Protein AF-A0A9Q3QEA3-F1 (afdb_monomer_lite)

Radius of gyration: 41.29 Å; chains: 1; bounding box: 71×107×77 Å

pLDDT: mean 75.29, std 19.04, range [31.64, 96.31]

Organism: NCBI:txid1389203

Foldseek 3Di:
DDDDDDDADDDQDPQCPQCGPFFAPVLSVVVVVQCVCLVPPVDDDPDPCCCCVVQQHDHNVRVVVCCVPVVHDDPVSGDLVGTPPRDPPPPPCPVPPPDPVVVVVVVVVVLVVDDPVVSVVVVVVVVCVVVVVDDPDPPPDPDDDDPDVPDPPPPDDCPPPPDDDDDPVRVVVVVVVVVVVVVVVVVVVVPPPDDDDDDDDDPVPVVVVVVPDDDDDDDDDDDD

Structure (mmCIF, N/CA/C/O backbone):
data_AF-A0A9Q3QEA3-F1
#
_entry.id   AF-A0A9Q3QEA3-F1
#
loop_
_atom_site.group_PDB
_atom_site.id
_atom_site.type_symbol
_atom_site.label_atom_id
_atom_site.label_alt_id
_atom_site.label_comp_id
_atom_site.label_asym_id
_atom_site.label_entity_id
_atom_site.label_seq_id
_atom_site.pdbx_PDB_ins_code
_atom_site.Cartn_x
_atom_site.Cartn_y
_atom_site.Cartn_z
_atom_site.occupancy
_atom_site.B_iso_or_equiv
_atom_site.auth_seq_id
_atom_site.auth_comp_id
_atom_site.auth_asym_id
_atom_site.auth_atom_id
_atom_site.pdbx_PDB_model_num
ATOM 1 N N . MET A 1 1 ? -21.904 6.976 -23.531 1.00 41.19 1 MET A N 1
ATOM 2 C CA . MET A 1 1 ? -20.916 7.691 -22.694 1.00 41.19 1 MET A CA 1
ATOM 3 C C . MET A 1 1 ? -21.478 7.796 -21.280 1.00 41.19 1 MET A C 1
ATOM 5 O O . MET A 1 1 ? -22.466 8.496 -21.090 1.00 41.19 1 MET A O 1
ATOM 9 N N . GLY A 1 2 ? -20.955 7.023 -20.323 1.00 56.47 2 GLY A N 1
ATOM 10 C CA . GLY A 1 2 ? -21.405 7.073 -18.927 1.00 56.47 2 GLY A CA 1
ATOM 11 C C . GLY A 1 2 ? -20.850 8.316 -18.235 1.00 56.47 2 GLY A C 1
ATOM 12 O O . GLY A 1 2 ? -19.652 8.557 -18.299 1.00 56.47 2 GLY A O 1
ATOM 13 N N . LYS A 1 3 ? -21.712 9.129 -17.614 1.00 55.47 3 LYS A N 1
ATOM 14 C CA . LYS A 1 3 ? -21.277 10.277 -16.806 1.00 55.47 3 LYS A CA 1
ATOM 15 C C . LYS A 1 3 ? -20.662 9.756 -15.508 1.00 55.47 3 LYS A C 1
ATOM 17 O O . LYS A 1 3 ? -21.398 9.351 -14.609 1.00 55.47 3 LYS A O 1
ATOM 22 N N . GLU A 1 4 ? -19.339 9.772 -15.411 1.00 57.56 4 GLU A N 1
ATOM 23 C CA . GLU A 1 4 ? -18.651 9.563 -14.139 1.00 57.56 4 GLU A CA 1
ATOM 24 C C . GLU A 1 4 ? -18.995 10.716 -13.188 1.00 57.56 4 GLU A C 1
ATOM 26 O O . GLU A 1 4 ? -18.885 11.892 -13.538 1.00 57.56 4 GLU A O 1
ATOM 31 N N . ARG A 1 5 ? -19.480 10.383 -11.987 1.00 60.53 5 ARG A N 1
ATOM 32 C CA . ARG A 1 5 ? -19.717 11.358 -10.919 1.00 60.53 5 ARG A CA 1
ATOM 33 C C . ARG A 1 5 ? -18.627 11.196 -9.878 1.00 60.53 5 ARG A C 1
ATOM 35 O O . ARG A 1 5 ? -18.564 10.169 -9.207 1.00 60.53 5 ARG A O 1
ATOM 42 N N . VAL A 1 6 ? -17.821 12.234 -9.702 1.00 61.78 6 VAL A N 1
ATOM 43 C CA . VAL A 1 6 ? -16.891 12.322 -8.577 1.00 61.78 6 VAL A CA 1
ATOM 44 C C . VAL A 1 6 ? -17.703 12.684 -7.333 1.00 61.78 6 VAL A C 1
ATOM 46 O O . VAL A 1 6 ? -18.085 13.837 -7.139 1.00 61.78 6 VAL A O 1
ATOM 49 N N . GLN A 1 7 ? -18.029 11.687 -6.512 1.00 63.97 7 GLN A N 1
ATOM 50 C CA . GLN A 1 7 ? -18.645 11.904 -5.203 1.00 63.97 7 GLN A CA 1
ATOM 51 C C . GLN A 1 7 ? -17.551 12.181 -4.171 1.00 63.97 7 GLN A C 1
ATOM 53 O O . GLN A 1 7 ? -16.678 11.345 -3.942 1.00 63.97 7 GLN A O 1
ATOM 58 N N . LYS A 1 8 ? -17.599 13.360 -3.548 1.00 67.81 8 LYS A N 1
ATOM 59 C CA . LYS A 1 8 ? -16.735 13.698 -2.412 1.00 67.81 8 LYS A CA 1
ATOM 60 C C . LYS A 1 8 ? -17.312 13.072 -1.141 1.00 67.81 8 LYS A C 1
ATOM 62 O O . LYS A 1 8 ? -18.527 13.054 -0.965 1.00 67.81 8 LYS A O 1
ATOM 67 N N . LEU A 1 9 ? -16.445 12.566 -0.265 1.00 75.25 9 LEU A N 1
ATOM 68 C CA . LEU A 1 9 ? -16.840 12.108 1.067 1.00 75.25 9 LEU A CA 1
ATOM 69 C C . LEU A 1 9 ? -17.202 13.342 1.908 1.00 75.25 9 LEU A C 1
ATOM 71 O O . LEU A 1 9 ? -16.325 14.154 2.192 1.00 75.25 9 LEU A O 1
ATOM 75 N N . THR A 1 10 ? -18.479 13.523 2.248 1.00 72.06 10 THR A N 1
ATOM 76 C CA . THR A 1 10 ? -18.954 14.694 3.012 1.00 72.06 10 THR A CA 1
ATOM 77 C C . THR A 1 10 ? -19.105 14.417 4.504 1.00 72.06 10 THR A C 1
ATOM 79 O O . THR A 1 10 ? -18.949 15.334 5.307 1.00 72.06 10 THR A O 1
ATOM 82 N N . ASP A 1 11 ? -19.313 13.156 4.885 1.00 81.25 11 ASP A N 1
ATOM 83 C CA . ASP A 1 11 ? -19.745 12.789 6.239 1.00 81.25 11 ASP A CA 1
ATOM 84 C C . ASP A 1 11 ? -18.625 12.100 7.026 1.00 81.25 11 ASP A C 1
ATOM 86 O O . ASP A 1 11 ? -18.811 11.012 7.562 1.00 81.25 11 ASP A O 1
ATOM 90 N N . VAL A 1 12 ? -17.444 12.728 7.070 1.00 85.50 12 VAL A N 1
ATOM 91 C CA . VAL A 1 12 ? -16.284 12.178 7.788 1.00 85.50 12 VAL A CA 1
ATOM 92 C C . VAL A 1 12 ? -16.203 12.696 9.220 1.00 85.50 12 VAL A C 1
ATOM 94 O O . VAL A 1 12 ? -16.279 13.905 9.473 1.00 85.50 12 VAL A O 1
ATOM 97 N N . SER A 1 13 ? -16.000 11.780 10.169 1.00 87.62 13 SER A N 1
ATOM 98 C CA . SER A 1 13 ? -15.857 12.100 11.592 1.00 87.62 13 SER A CA 1
ATOM 99 C C . SER A 1 13 ? -14.702 13.090 11.833 1.00 87.62 13 SER A C 1
ATOM 101 O O . SER A 1 13 ? -13.651 12.967 11.200 1.00 87.62 13 SER A O 1
ATOM 103 N N . PRO A 1 14 ? -14.834 14.041 12.785 1.00 87.81 14 PRO A N 1
ATOM 104 C CA . PRO A 1 14 ? -13.825 15.070 13.053 1.00 87.81 14 PRO A CA 1
ATOM 105 C C . PRO A 1 14 ? -12.361 14.595 13.133 1.00 87.81 14 PRO A C 1
ATOM 107 O O . PRO A 1 14 ? -11.538 15.240 12.483 1.00 87.81 14 PRO A O 1
ATOM 110 N N . PRO A 1 15 ? -12.014 13.484 13.827 1.00 87.00 15 PRO A N 1
ATOM 111 C CA . PRO A 1 15 ? -10.619 13.042 13.929 1.00 87.00 15 PRO A CA 1
ATOM 112 C C . PRO A 1 15 ? -10.002 12.596 12.596 1.00 87.00 15 PRO A C 1
ATOM 114 O O . PRO A 1 15 ? -8.785 12.524 12.494 1.00 87.00 15 PRO A O 1
ATOM 117 N N . PHE A 1 16 ? -10.811 12.316 11.570 1.00 90.12 16 PHE A N 1
ATOM 118 C CA . PHE A 1 16 ? -10.344 11.808 10.277 1.00 90.12 16 PHE A CA 1
ATOM 119 C C . PHE A 1 16 ? -10.393 12.853 9.160 1.00 90.12 16 PHE A C 1
ATOM 121 O O . PHE A 1 16 ? -10.002 12.564 8.032 1.00 90.12 16 PHE A O 1
ATOM 128 N N . LYS A 1 17 ? -10.847 14.081 9.441 1.00 89.12 17 LYS A N 1
ATOM 129 C CA . LYS A 1 17 ? -10.940 15.140 8.421 1.00 89.12 17 LYS A CA 1
ATOM 130 C C . LYS A 1 17 ? -9.587 15.483 7.799 1.00 89.12 17 LYS A C 1
ATOM 132 O O . LYS A 1 17 ? -9.533 15.788 6.615 1.00 89.12 17 LYS A O 1
ATOM 137 N N . GLN A 1 18 ? -8.508 15.390 8.575 1.00 89.75 18 GLN A N 1
ATOM 138 C CA . GLN A 1 18 ? -7.138 15.639 8.111 1.00 89.75 18 GLN A CA 1
ATOM 139 C C . GLN A 1 18 ? -6.631 14.574 7.120 1.00 89.75 18 GLN A C 1
ATOM 141 O O . GLN A 1 18 ? -5.675 14.818 6.393 1.00 89.75 18 GLN A O 1
ATOM 146 N N . LEU A 1 19 ? -7.289 13.410 7.057 1.00 92.06 19 LEU A N 1
ATOM 147 C CA . LEU A 1 19 ? -6.944 12.318 6.142 1.00 92.06 19 LEU A CA 1
ATOM 148 C C . LEU A 1 19 ? -7.572 12.494 4.749 1.00 92.06 19 LEU A C 1
ATOM 150 O O . LEU A 1 19 ? -7.243 11.763 3.812 1.00 92.06 19 LEU A O 1
ATOM 154 N N . LEU A 1 20 ? -8.504 13.441 4.597 1.00 90.44 20 LEU A N 1
ATOM 155 C CA . LEU A 1 20 ? -9.149 13.718 3.319 1.00 90.44 20 LEU A CA 1
ATOM 156 C C . LEU A 1 20 ? -8.128 14.253 2.314 1.00 90.44 20 LEU A C 1
ATOM 158 O O . LEU A 1 20 ? -7.483 15.271 2.543 1.00 90.44 20 LEU A O 1
ATOM 162 N N . GLY A 1 21 ? -8.020 13.580 1.170 1.00 88.38 21 GLY A N 1
ATOM 163 C CA . GLY A 1 21 ? -7.092 13.965 0.104 1.00 88.38 21 GLY A CA 1
ATOM 164 C C . GLY A 1 21 ? -5.664 13.448 0.287 1.00 88.38 21 GLY A C 1
ATOM 165 O O . GLY A 1 21 ? -4.882 13.564 -0.649 1.00 88.38 21 GLY A O 1
ATOM 166 N N . THR A 1 22 ? -5.341 12.821 1.421 1.00 91.50 22 THR A N 1
ATOM 167 C CA . THR A 1 22 ? -4.054 12.141 1.647 1.00 91.50 22 THR A CA 1
ATOM 168 C C . THR A 1 22 ? -4.218 10.629 1.672 1.00 91.50 22 THR A C 1
ATOM 170 O O . THR A 1 22 ? -3.441 9.912 1.055 1.00 91.50 22 THR A O 1
ATOM 173 N N . ILE A 1 23 ? -5.268 10.127 2.320 1.00 94.75 23 ILE A N 1
ATOM 174 C CA . ILE A 1 23 ? -5.564 8.700 2.426 1.00 94.75 23 ILE A CA 1
ATOM 175 C C . ILE A 1 23 ? -6.731 8.324 1.510 1.00 94.75 23 ILE A C 1
ATOM 177 O O . ILE A 1 23 ? -7.665 9.094 1.272 1.00 94.75 23 ILE A O 1
ATOM 181 N N . SER A 1 24 ? -6.693 7.098 0.991 1.00 93.94 24 SER A N 1
ATOM 182 C CA . SER A 1 24 ? -7.759 6.549 0.164 1.00 93.94 24 SER A CA 1
ATOM 183 C C . SER A 1 24 ? -9.109 6.555 0.891 1.00 93.94 24 SER A C 1
ATOM 185 O O . SER A 1 24 ? -9.230 6.206 2.069 1.00 93.94 24 SER A O 1
ATOM 187 N N . ILE A 1 25 ? -10.175 6.845 0.142 1.00 92.50 25 ILE A N 1
ATOM 188 C CA . ILE A 1 25 ? -11.556 6.813 0.648 1.00 92.50 25 ILE A CA 1
ATOM 189 C C . ILE A 1 25 ? -11.896 5.453 1.276 1.00 92.50 25 ILE A C 1
ATOM 191 O O . ILE A 1 25 ? -12.662 5.378 2.237 1.00 92.50 25 ILE A O 1
ATOM 195 N N . LYS A 1 26 ? -11.341 4.358 0.739 1.00 93.38 26 LYS A N 1
ATOM 196 C CA . LYS A 1 26 ? -11.612 3.011 1.247 1.00 93.38 26 LYS A CA 1
ATOM 197 C C . LYS A 1 26 ? -11.067 2.824 2.662 1.00 93.38 26 LYS A C 1
ATOM 199 O O . LYS A 1 26 ? -11.797 2.297 3.499 1.00 93.38 26 LYS A O 1
ATOM 204 N N . ALA A 1 27 ? -9.842 3.273 2.925 1.00 95.06 27 ALA A N 1
ATOM 205 C CA . ALA A 1 27 ? -9.251 3.216 4.257 1.00 95.06 27 ALA A CA 1
ATOM 206 C C . ALA A 1 27 ? -10.001 4.116 5.249 1.00 95.06 27 ALA A C 1
ATOM 208 O O . ALA A 1 27 ? -10.283 3.672 6.360 1.00 95.06 27 ALA A O 1
ATOM 209 N N . ILE A 1 28 ? -10.422 5.315 4.819 1.00 94.50 28 ILE A N 1
ATOM 210 C CA . ILE A 1 28 ? -11.232 6.228 5.645 1.00 94.50 28 ILE A CA 1
ATOM 211 C C . ILE A 1 28 ? -12.548 5.559 6.074 1.00 94.50 28 ILE A C 1
ATOM 213 O O . ILE A 1 28 ? -12.884 5.549 7.252 1.00 94.50 28 ILE A O 1
ATOM 217 N N . LYS A 1 29 ? -13.267 4.899 5.160 1.00 93.75 29 LYS A N 1
ATOM 218 C CA . LYS A 1 29 ? -14.501 4.177 5.525 1.00 93.75 29 LYS A CA 1
ATOM 219 C C . LYS A 1 29 ? -14.253 3.055 6.537 1.00 93.75 29 LYS A C 1
ATOM 221 O O . LYS A 1 29 ? -15.032 2.871 7.464 1.00 93.75 29 LYS A O 1
ATOM 226 N N . ILE A 1 30 ? -13.162 2.304 6.370 1.00 94.50 30 ILE A N 1
ATOM 227 C CA . ILE A 1 30 ? -12.821 1.203 7.279 1.00 94.50 30 ILE A CA 1
ATOM 228 C C . ILE A 1 30 ? -12.495 1.737 8.677 1.00 94.50 30 ILE A C 1
ATOM 230 O O . ILE A 1 30 ? -12.962 1.160 9.659 1.00 94.50 30 ILE A O 1
ATOM 234 N N . ILE A 1 31 ? -11.705 2.810 8.785 1.00 94.44 31 ILE A N 1
ATOM 235 C CA . ILE A 1 31 ? -11.359 3.382 10.092 1.00 94.44 31 ILE A CA 1
ATOM 236 C C . ILE A 1 31 ? -12.580 4.025 10.761 1.00 94.44 31 ILE A C 1
ATOM 238 O O . ILE A 1 31 ? -12.739 3.904 11.974 1.00 94.44 31 ILE A O 1
ATOM 242 N N . GLU A 1 32 ? -13.500 4.608 9.988 1.00 93.19 32 GLU A N 1
ATOM 243 C CA . GLU A 1 32 ? -14.776 5.093 10.516 1.00 93.19 32 GLU A CA 1
ATOM 244 C C . GLU A 1 32 ? -15.623 3.974 11.113 1.00 93.19 32 GLU A C 1
ATOM 246 O O . GLU A 1 32 ? -16.106 4.122 12.235 1.00 93.19 32 GLU A O 1
ATOM 251 N N . ASP A 1 33 ? -15.734 2.826 10.444 1.00 93.06 33 ASP A N 1
ATOM 252 C CA . ASP A 1 33 ? -16.437 1.666 11.000 1.00 93.06 33 ASP A CA 1
ATOM 253 C C . ASP A 1 33 ? -15.812 1.211 12.332 1.00 93.06 33 ASP A C 1
ATOM 255 O O . ASP A 1 33 ? -16.520 0.828 13.266 1.00 93.06 33 ASP A O 1
ATOM 259 N N . GLN A 1 34 ? -14.480 1.259 12.455 1.00 92.81 34 GLN A N 1
ATOM 260 C CA . GLN A 1 34 ? -13.790 0.940 13.712 1.00 92.81 34 GLN A CA 1
ATOM 261 C C . GLN A 1 34 ? -14.033 1.995 14.794 1.00 92.81 34 GLN A C 1
ATOM 263 O O . GLN A 1 34 ? -14.194 1.651 15.965 1.00 92.81 34 GLN A O 1
ATOM 268 N N . PHE A 1 35 ? -14.102 3.267 14.415 1.00 92.44 35 PHE A N 1
ATOM 269 C CA . PHE A 1 35 ? -14.398 4.360 15.331 1.00 92.44 35 PHE A CA 1
ATOM 270 C C . PHE A 1 35 ? -15.838 4.308 15.849 1.00 92.44 35 PHE A C 1
ATOM 272 O O . PHE A 1 35 ? -16.082 4.554 17.028 1.00 92.44 35 PHE A O 1
ATOM 279 N N . GLN A 1 36 ? -16.796 3.916 15.007 1.00 91.25 36 GLN A N 1
ATOM 280 C CA . GLN A 1 36 ? -18.170 3.685 15.451 1.00 91.25 36 GLN A CA 1
ATOM 281 C C . GLN A 1 36 ? -18.259 2.499 16.417 1.00 91.25 36 GLN A C 1
ATOM 283 O O . GLN A 1 36 ? -18.980 2.576 17.411 1.00 91.25 36 GLN A O 1
ATOM 288 N N . LYS A 1 37 ? -17.482 1.428 16.198 1.00 89.44 37 LYS A N 1
ATOM 289 C CA . LYS A 1 37 ? -17.389 0.324 17.171 1.00 89.44 37 LYS A CA 1
ATOM 290 C C . LYS A 1 37 ? -16.881 0.807 18.523 1.00 89.44 37 LYS A C 1
ATOM 292 O O . LYS A 1 37 ? -17.479 0.451 19.528 1.00 89.44 37 LYS A O 1
ATOM 297 N N . LEU A 1 38 ? -15.849 1.650 18.542 1.00 88.75 38 LEU A N 1
ATOM 298 C CA . LEU A 1 38 ? -15.338 2.251 19.777 1.00 88.75 38 LEU A CA 1
ATOM 299 C C . LEU A 1 38 ? -16.421 3.069 20.506 1.00 88.75 38 LEU A C 1
ATOM 301 O O . LEU A 1 38 ? -16.570 2.948 21.715 1.00 88.75 38 LEU A O 1
ATOM 305 N N . LYS A 1 39 ? -17.219 3.861 19.778 1.00 86.12 39 LYS A N 1
ATOM 306 C CA . LYS A 1 39 ? -18.301 4.668 20.370 1.00 86.12 39 LYS A CA 1
ATOM 307 C C . LYS A 1 39 ? -19.460 3.842 20.926 1.00 86.12 39 LYS A C 1
ATOM 309 O O . LYS A 1 39 ? -20.058 4.231 21.924 1.00 86.12 39 LYS A O 1
ATOM 314 N N . HIS A 1 40 ? -19.820 2.749 20.256 1.00 84.75 40 HIS A N 1
ATOM 315 C CA . HIS A 1 40 ? -21.026 1.980 20.569 1.00 84.75 40 HIS A CA 1
ATOM 316 C C . HIS A 1 40 ? -20.768 0.709 21.392 1.00 84.75 40 HIS A C 1
ATOM 318 O O . HIS A 1 40 ? -21.723 0.124 21.903 1.00 84.75 40 HIS A O 1
ATOM 324 N N . GLN A 1 41 ? -19.515 0.266 21.538 1.00 83.44 41 GLN A N 1
ATOM 325 C CA . GLN A 1 41 ? -19.148 -0.915 22.322 1.00 83.44 41 GLN A CA 1
ATOM 326 C C . GLN A 1 41 ? -18.212 -0.531 23.476 1.00 83.44 41 GLN A C 1
ATOM 328 O O . GLN A 1 41 ? -17.010 -0.402 23.257 1.00 83.44 41 GLN A O 1
ATOM 333 N N . PRO A 1 42 ? -18.726 -0.409 24.717 1.00 67.12 42 PRO A N 1
ATOM 334 C CA . PRO A 1 42 ? -17.903 -0.053 25.876 1.00 67.12 42 PRO A CA 1
ATOM 335 C C . PRO A 1 42 ? -16.923 -1.168 26.273 1.00 67.12 42 PRO A C 1
ATOM 337 O O . PRO A 1 42 ? -15.884 -0.894 26.859 1.00 67.12 42 PRO A O 1
ATOM 340 N N . ASN A 1 43 ? -17.236 -2.423 25.928 1.00 78.19 43 ASN A N 1
ATOM 341 C CA . ASN A 1 43 ? -16.377 -3.581 26.163 1.00 78.19 43 ASN A CA 1
ATOM 342 C C . ASN A 1 43 ? -15.892 -4.133 24.824 1.00 78.19 43 ASN A C 1
ATOM 344 O O . ASN A 1 43 ? -16.547 -4.981 24.208 1.00 78.19 43 ASN A O 1
ATOM 348 N N . LEU A 1 44 ? -14.749 -3.634 24.365 1.00 76.69 44 LEU A N 1
ATOM 349 C CA . LEU A 1 44 ? -14.093 -4.179 23.188 1.00 76.69 44 LEU A CA 1
ATOM 350 C C . LEU A 1 44 ? -13.574 -5.593 23.485 1.00 76.69 44 LEU A C 1
ATOM 352 O O . LEU A 1 44 ? -12.998 -5.869 24.537 1.00 76.69 44 LEU A O 1
ATOM 356 N N . GLN A 1 45 ? -13.791 -6.505 22.537 1.00 80.31 45 GLN A N 1
ATOM 357 C CA . GLN A 1 45 ? -13.144 -7.818 22.546 1.00 80.31 45 GLN A CA 1
ATOM 358 C C . GLN A 1 45 ? -11.621 -7.648 22.504 1.00 80.31 45 GLN A C 1
ATOM 360 O O . GLN A 1 45 ? -11.158 -6.684 21.897 1.00 80.31 45 GLN A O 1
ATOM 365 N N . PRO A 1 46 ? -10.830 -8.579 23.069 1.00 84.50 46 PRO A N 1
ATOM 366 C CA . PRO A 1 46 ? -9.377 -8.458 23.078 1.00 84.50 46 PRO A CA 1
ATOM 367 C C . PRO A 1 46 ? -8.821 -8.208 21.672 1.00 84.50 46 PR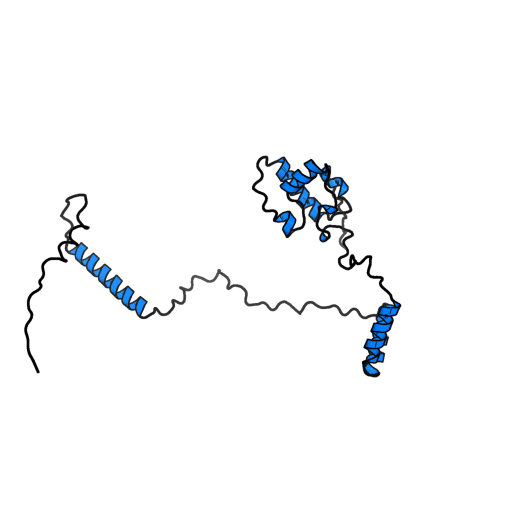O A C 1
ATOM 369 O O . PRO A 1 46 ? -9.221 -8.843 20.692 1.00 84.50 46 PRO A O 1
ATOM 372 N N . CYS A 1 47 ? -7.890 -7.259 21.576 1.00 88.75 47 CYS A N 1
ATOM 373 C CA . CYS A 1 47 ? -7.340 -6.823 20.302 1.00 88.75 47 CYS A CA 1
ATOM 374 C C . CYS A 1 47 ? -6.580 -7.954 19.601 1.00 88.75 47 CYS A C 1
ATOM 376 O O . CYS A 1 47 ? -5.501 -8.357 20.032 1.00 88.75 47 CYS A O 1
ATOM 378 N N . SER A 1 48 ? -7.102 -8.414 18.464 1.00 86.31 48 SER A N 1
ATOM 379 C CA . SER A 1 48 ? -6.436 -9.418 17.631 1.00 86.31 48 SER A CA 1
ATOM 380 C C . SER A 1 48 ? -5.320 -8.841 16.753 1.00 86.31 48 SER A C 1
ATOM 382 O O . SER A 1 48 ? -4.605 -9.599 16.101 1.00 86.31 48 SER A O 1
ATOM 384 N N . LYS A 1 49 ? -5.208 -7.504 16.665 1.00 88.19 49 LYS A N 1
ATOM 385 C CA . LYS A 1 49 ? -4.307 -6.753 15.763 1.00 88.19 49 LYS A CA 1
ATOM 386 C C . LYS A 1 49 ? -4.399 -7.148 14.283 1.00 88.19 49 LYS A C 1
ATOM 388 O O . LYS A 1 49 ? -3.582 -6.725 13.474 1.00 88.19 49 LYS A O 1
ATOM 393 N N . THR A 1 50 ? -5.408 -7.929 13.896 1.00 90.44 50 THR A N 1
ATOM 394 C CA . THR A 1 50 ? -5.528 -8.476 12.539 1.00 90.44 50 THR A CA 1
ATOM 395 C C . THR A 1 50 ? -5.762 -7.374 11.512 1.00 90.44 50 THR A C 1
ATOM 397 O O . THR A 1 50 ? -5.279 -7.477 10.392 1.00 90.44 50 THR A O 1
ATOM 400 N N . LEU A 1 51 ? -6.474 -6.308 11.892 1.00 91.75 51 LEU A N 1
ATOM 401 C CA . LEU A 1 51 ? -6.718 -5.168 11.010 1.00 91.75 51 LEU A CA 1
ATOM 402 C C . LEU A 1 51 ? -5.436 -4.372 10.753 1.00 91.75 51 LEU A C 1
ATOM 404 O O . LEU A 1 51 ? -5.085 -4.146 9.597 1.00 91.75 51 LEU A O 1
ATOM 408 N N . THR A 1 52 ? -4.721 -4.020 11.825 1.00 92.75 52 THR A N 1
ATOM 409 C CA . THR A 1 52 ? -3.466 -3.274 11.736 1.00 92.75 52 THR A CA 1
ATOM 410 C C . THR A 1 52 ? -2.413 -4.091 10.992 1.00 92.75 52 THR A C 1
ATOM 412 O O . THR A 1 52 ? -1.842 -3.609 10.026 1.00 92.75 52 THR A O 1
ATOM 415 N N . ASN A 1 53 ? -2.208 -5.359 11.354 1.00 92.62 53 ASN A N 1
ATOM 416 C CA . ASN A 1 53 ? -1.169 -6.183 10.732 1.00 92.62 53 ASN A CA 1
ATOM 417 C C . ASN A 1 53 ? -1.544 -6.656 9.320 1.00 92.62 53 ASN A C 1
ATOM 419 O O . ASN A 1 53 ? -0.671 -6.817 8.478 1.00 92.62 53 ASN A O 1
ATOM 423 N N . GLY A 1 54 ? -2.825 -6.940 9.072 1.00 93.69 54 GLY A N 1
ATOM 424 C CA . GLY A 1 54 ? -3.279 -7.527 7.811 1.00 93.69 54 GLY A CA 1
ATOM 425 C C . GLY A 1 54 ? -3.608 -6.494 6.741 1.00 93.69 54 GLY A C 1
ATOM 426 O O . GLY A 1 54 ? -3.308 -6.711 5.573 1.00 93.69 54 GLY A O 1
ATOM 427 N N . MET A 1 55 ? -4.233 -5.380 7.125 1.00 94.06 55 MET A N 1
ATOM 428 C CA . MET A 1 55 ? -4.577 -4.308 6.192 1.00 94.06 55 MET A CA 1
ATOM 429 C C . MET A 1 55 ? -3.746 -3.052 6.393 1.00 94.06 55 MET A C 1
ATOM 431 O O . MET A 1 55 ? -3.807 -2.188 5.532 1.00 94.06 55 MET A O 1
ATOM 435 N N . GLY A 1 56 ? -3.004 -2.894 7.489 1.00 95.38 56 GLY A N 1
ATOM 436 C CA . GLY A 1 56 ? -2.282 -1.647 7.724 1.00 95.38 56 GLY A CA 1
ATOM 437 C C . GLY A 1 56 ? -3.196 -0.475 8.078 1.00 95.38 56 GLY A C 1
ATOM 438 O O . GLY A 1 56 ? -2.887 0.662 7.736 1.00 95.38 56 GLY A O 1
ATOM 439 N N . ILE A 1 57 ? -4.357 -0.753 8.681 1.00 96.31 57 ILE A N 1
ATOM 440 C CA . ILE A 1 57 ? -5.327 0.261 9.116 1.00 96.31 57 ILE A CA 1
ATOM 441 C C . ILE A 1 57 ? -5.519 0.128 10.632 1.00 96.31 57 ILE A C 1
ATOM 443 O O . ILE A 1 57 ? -5.779 -0.991 11.091 1.00 96.31 57 ILE A O 1
ATOM 447 N N . PRO A 1 58 ? -5.462 1.232 11.402 1.00 95.25 58 PRO A N 1
ATOM 448 C CA . PRO A 1 58 ? -5.685 1.208 12.845 1.00 95.25 58 PRO A CA 1
ATOM 449 C C . PRO A 1 58 ? -7.006 0.530 13.236 1.00 95.25 58 PRO A C 1
ATOM 451 O O . PRO A 1 58 ? -8.083 0.870 12.739 1.00 95.25 58 PRO A O 1
ATOM 454 N N . CYS A 1 59 ? -6.935 -0.442 14.147 1.00 94.38 59 CYS A N 1
ATOM 455 C CA . CYS A 1 59 ? -8.121 -1.047 14.759 1.00 94.38 59 CYS A CA 1
ATOM 456 C C . CYS A 1 59 ? -8.731 -0.141 15.842 1.00 94.38 59 CYS A C 1
ATOM 458 O O . CYS A 1 59 ? -8.088 0.802 16.290 1.00 94.38 59 CYS A O 1
ATOM 460 N N . SER A 1 60 ? -9.942 -0.446 16.323 1.00 93.44 60 SER A N 1
ATOM 461 C CA . SER A 1 60 ? -10.627 0.347 17.365 1.00 93.44 60 SER A CA 1
ATOM 462 C C . SER A 1 60 ? -9.762 0.640 18.603 1.00 93.44 60 SER A C 1
ATOM 464 O O . SER A 1 60 ? -9.750 1.767 19.083 1.00 93.44 60 SER A O 1
ATOM 466 N N . HIS A 1 61 ? -8.990 -0.344 19.071 1.00 93.00 61 HIS A N 1
ATOM 467 C CA . HIS A 1 61 ? -8.068 -0.193 20.205 1.00 93.00 61 HIS A CA 1
ATOM 468 C C . HIS A 1 61 ? -6.901 0.753 19.905 1.00 93.00 61 HIS A C 1
ATOM 470 O O . HIS A 1 61 ? -6.427 1.482 20.768 1.00 93.00 61 HIS A O 1
ATOM 476 N N . GLU A 1 62 ? -6.398 0.709 18.675 1.00 92.62 62 GLU A N 1
ATOM 477 C CA . GLU A 1 62 ? -5.278 1.542 18.250 1.00 92.62 62 GLU A CA 1
ATOM 478 C C . GLU A 1 62 ? -5.733 2.975 18.006 1.00 92.62 62 GLU A C 1
ATOM 480 O O . GLU A 1 62 ? -5.046 3.903 18.407 1.00 92.62 62 GLU A O 1
ATOM 485 N N . ILE A 1 63 ? -6.938 3.150 17.463 1.00 93.50 63 ILE A N 1
ATOM 486 C CA . ILE A 1 63 ? -7.623 4.441 17.371 1.00 93.50 63 ILE A CA 1
ATOM 487 C C . ILE A 1 63 ? -7.774 5.057 18.763 1.00 93.50 63 ILE A C 1
ATOM 489 O O . ILE A 1 63 ? -7.384 6.201 18.957 1.00 93.50 63 ILE A O 1
ATOM 493 N N . GLU A 1 64 ? -8.283 4.308 19.744 1.00 91.69 64 GLU A N 1
ATOM 494 C CA . GLU A 1 64 ? -8.401 4.784 21.128 1.00 91.69 64 GLU A CA 1
ATOM 495 C C . GLU A 1 64 ? -7.041 5.204 21.697 1.00 91.69 64 GLU A C 1
ATOM 497 O O . GLU A 1 64 ? -6.894 6.304 22.228 1.00 91.69 64 GLU A O 1
ATOM 502 N N . LYS A 1 65 ? -6.014 4.367 21.520 1.00 92.44 65 LYS A N 1
ATOM 503 C CA . LYS A 1 65 ? -4.654 4.674 21.971 1.00 92.44 65 LYS A CA 1
ATOM 504 C C . LYS A 1 65 ? -4.096 5.934 21.303 1.00 92.44 65 LYS A C 1
ATOM 506 O O . LYS A 1 65 ? -3.525 6.776 21.994 1.00 92.44 65 LYS A O 1
ATOM 511 N N . LEU A 1 66 ? -4.240 6.071 19.986 1.00 93.06 66 LEU A N 1
ATOM 512 C CA . LEU A 1 66 ? -3.738 7.212 19.217 1.00 93.06 66 LEU A CA 1
ATOM 513 C C . LEU A 1 66 ? -4.458 8.501 19.611 1.00 93.06 66 LEU A C 1
ATOM 515 O O . LEU A 1 66 ? -3.801 9.506 19.870 1.00 93.06 66 LEU A O 1
ATOM 519 N N . LEU A 1 67 ? -5.782 8.458 19.760 1.00 91.56 67 LEU A N 1
ATOM 520 C CA . LEU A 1 67 ? -6.563 9.607 20.213 1.00 91.56 67 LEU A CA 1
ATOM 521 C C . LEU A 1 67 ? -6.214 10.005 21.652 1.00 91.56 67 LEU A C 1
ATOM 523 O O . LEU A 1 67 ? -6.096 11.193 21.927 1.00 91.56 67 LEU A O 1
ATOM 527 N N . ASN A 1 68 ? -5.956 9.046 22.543 1.00 91.25 68 ASN A N 1
ATOM 528 C CA . ASN A 1 68 ? -5.547 9.341 23.919 1.00 91.25 68 ASN A CA 1
ATOM 529 C C . ASN A 1 68 ? -4.100 9.854 24.025 1.00 91.25 68 ASN A C 1
ATOM 531 O O . ASN A 1 68 ? -3.793 10.628 24.926 1.00 91.25 68 ASN A O 1
ATOM 535 N N . THR A 1 69 ? -3.204 9.421 23.131 1.00 91.44 69 THR A N 1
ATOM 536 C CA . THR A 1 69 ? -1.769 9.760 23.200 1.00 91.44 69 THR A CA 1
ATOM 537 C C . THR A 1 69 ? -1.430 11.018 22.399 1.00 91.44 69 THR A C 1
ATOM 539 O O . THR A 1 69 ? -0.732 11.896 22.895 1.00 91.44 69 THR A O 1
ATOM 542 N N . LYS A 1 70 ? -1.889 11.090 21.144 1.00 87.00 70 LYS A N 1
ATOM 543 C CA . LYS A 1 70 ? -1.561 12.153 20.180 1.00 87.00 70 LYS A CA 1
ATOM 544 C C . LYS A 1 70 ? -2.702 13.161 19.997 1.00 87.00 70 LYS A C 1
ATOM 546 O O . LYS A 1 70 ? -2.454 14.278 19.558 1.00 87.00 70 LYS A O 1
ATOM 551 N N . GLY A 1 71 ? -3.950 12.777 20.283 1.00 85.88 71 GLY A N 1
ATOM 552 C CA . GLY A 1 71 ? -5.140 13.612 20.055 1.00 85.88 71 GLY A CA 1
ATOM 553 C C . GLY A 1 71 ? -5.648 13.635 18.607 1.00 85.88 71 GLY A C 1
ATOM 554 O O . GLY A 1 71 ? -6.741 14.136 18.350 1.00 85.88 71 GLY A O 1
ATOM 555 N N . TYR A 1 72 ? -4.895 13.075 17.660 1.00 88.19 72 TYR A N 1
ATOM 556 C CA . TYR A 1 72 ? -5.259 12.974 16.247 1.00 88.19 72 TYR A CA 1
ATOM 557 C C . TYR A 1 72 ? -4.706 11.683 15.636 1.00 88.19 72 TYR A C 1
ATOM 559 O O . TYR A 1 72 ? -3.901 10.985 16.256 1.00 88.19 72 TYR A O 1
ATOM 567 N N . ILE A 1 73 ? -5.172 11.365 14.427 1.00 92.38 73 ILE A N 1
ATOM 568 C CA . ILE A 1 73 ? -4.705 10.227 13.633 1.00 92.38 73 ILE A CA 1
ATOM 569 C C . ILE A 1 73 ? -4.175 10.778 12.315 1.00 92.38 73 ILE A C 1
ATOM 571 O O . ILE A 1 73 ? -4.916 11.424 11.571 1.00 92.38 73 ILE A O 1
ATOM 575 N N . GLY A 1 74 ? -2.888 10.555 12.071 1.00 92.12 74 GLY A N 1
ATOM 576 C CA . GLY A 1 74 ? -2.179 11.048 10.897 1.00 92.12 74 GLY A CA 1
ATOM 577 C C . GLY A 1 74 ? -2.112 10.012 9.778 1.00 92.12 74 GLY A C 1
ATOM 578 O O . GLY A 1 74 ? -2.489 8.851 9.944 1.00 92.12 74 GLY A O 1
ATOM 579 N N . SER A 1 75 ? -1.625 10.427 8.607 1.00 92.75 75 SER A N 1
ATOM 580 C CA . SER A 1 75 ? -1.409 9.516 7.475 1.00 92.75 75 SER A CA 1
ATOM 581 C C . SER A 1 75 ? -0.338 8.461 7.764 1.00 92.75 75 SER A C 1
ATOM 583 O O . SER A 1 75 ? -0.387 7.372 7.204 1.00 92.75 75 SER A O 1
ATOM 585 N N . GLU A 1 76 ? 0.604 8.771 8.653 1.00 92.06 76 GLU A N 1
ATOM 586 C CA . GLU A 1 76 ? 1.684 7.895 9.108 1.00 92.06 76 GLU A CA 1
ATOM 587 C C . GLU A 1 76 ? 1.200 6.709 9.950 1.00 92.06 76 GLU A C 1
ATOM 589 O O . GLU A 1 76 ? 1.905 5.710 10.068 1.00 92.06 76 GLU A O 1
ATOM 594 N N . ASP A 1 77 ? -0.008 6.793 10.512 1.00 93.62 77 ASP A N 1
ATOM 595 C CA . ASP A 1 77 ? -0.614 5.691 11.261 1.00 93.62 77 ASP A CA 1
ATOM 596 C C . ASP A 1 77 ? -1.239 4.632 10.317 1.00 93.62 77 ASP A C 1
ATOM 598 O O . ASP A 1 77 ? -1.740 3.602 10.773 1.00 93.62 77 ASP A O 1
ATOM 602 N N . PHE A 1 78 ? -1.211 4.867 8.998 1.00 94.88 78 PHE A N 1
ATOM 603 C CA . PHE A 1 78 ? -1.663 3.938 7.963 1.00 94.88 78 PHE A CA 1
ATOM 604 C C . PHE A 1 78 ? -0.480 3.355 7.196 1.00 94.88 78 PHE A C 1
ATOM 606 O O . PHE A 1 78 ? 0.547 3.996 6.988 1.00 94.88 78 PHE A O 1
ATOM 613 N N . HIS A 1 79 ? -0.657 2.140 6.684 1.00 94.69 79 HIS A N 1
ATOM 614 C CA . HIS A 1 79 ? 0.313 1.558 5.767 1.00 94.69 79 HIS A CA 1
ATOM 615 C C . HIS A 1 79 ? 0.417 2.386 4.470 1.00 94.69 79 HIS A C 1
ATOM 617 O O . HIS A 1 79 ? -0.627 2.790 3.940 1.00 94.69 79 HIS A O 1
ATOM 623 N N . PRO A 1 80 ? 1.632 2.580 3.907 1.00 92.19 80 PRO A N 1
ATOM 624 C CA . PRO A 1 80 ? 1.870 3.445 2.749 1.00 92.19 80 PRO A CA 1
ATOM 625 C C . PRO A 1 80 ? 0.940 3.198 1.564 1.00 92.19 80 PRO A C 1
ATOM 627 O O . PRO A 1 80 ? 0.491 4.151 0.950 1.00 92.19 80 PRO A O 1
ATOM 630 N N . GLN A 1 81 ? 0.559 1.943 1.308 1.00 92.56 81 GLN A N 1
ATOM 631 C CA . GLN A 1 81 ? -0.387 1.563 0.247 1.00 92.56 81 GLN A CA 1
ATOM 632 C C . GLN A 1 81 ? -1.718 2.344 0.263 1.00 92.56 81 GLN A C 1
ATOM 634 O O . GLN A 1 81 ? -2.381 2.453 -0.767 1.00 92.56 81 GLN A O 1
ATOM 639 N N . TRP A 1 82 ? -2.147 2.866 1.414 1.00 95.00 82 TRP A N 1
ATOM 640 C CA . TRP A 1 82 ? -3.380 3.648 1.515 1.00 95.00 82 TRP A CA 1
ATOM 641 C C . TRP A 1 82 ? -3.199 5.133 1.230 1.00 95.00 82 TRP A C 1
ATOM 643 O O . TRP A 1 82 ? -4.206 5.833 1.113 1.00 95.00 82 TRP A O 1
ATOM 653 N N . ASN A 1 83 ? -1.963 5.613 1.127 1.00 92.94 83 ASN A N 1
ATOM 654 C CA . ASN A 1 83 ? -1.667 6.987 0.765 1.00 92.94 83 ASN A CA 1
ATOM 655 C C . ASN A 1 83 ? -1.941 7.194 -0.732 1.00 92.94 83 ASN A C 1
ATOM 657 O O . ASN A 1 83 ? -1.561 6.381 -1.569 1.00 92.94 83 ASN A O 1
ATOM 661 N N . LEU A 1 84 ? -2.627 8.278 -1.082 1.00 90.38 84 LEU A N 1
ATOM 662 C CA . LEU A 1 84 ? -2.936 8.624 -2.470 1.00 90.38 84 LEU A CA 1
ATOM 663 C C . LEU A 1 84 ? -1.691 9.032 -3.260 1.00 90.38 84 LEU A C 1
ATOM 665 O O . LEU A 1 84 ? -1.685 8.911 -4.480 1.00 90.38 84 LEU A O 1
ATOM 669 N N . LEU A 1 85 ? -0.648 9.487 -2.564 1.00 86.56 85 LEU A N 1
ATOM 670 C CA . LEU A 1 85 ? 0.666 9.777 -3.136 1.00 86.56 85 LEU A CA 1
ATOM 671 C C . LEU A 1 85 ? 1.592 8.555 -3.108 1.00 86.56 85 LEU A C 1
ATOM 673 O O . LEU A 1 85 ? 2.781 8.686 -3.370 1.00 86.56 85 LEU A O 1
ATOM 677 N N . TYR A 1 86 ? 1.082 7.371 -2.757 1.00 85.38 86 TYR A N 1
ATOM 678 C CA . TYR A 1 86 ? 1.896 6.167 -2.735 1.00 85.38 86 TYR A CA 1
ATOM 679 C C . TYR A 1 86 ? 2.337 5.784 -4.142 1.00 85.38 86 TYR A C 1
ATOM 681 O O . TYR A 1 86 ? 1.521 5.393 -4.981 1.00 85.38 86 TYR A O 1
ATOM 689 N N . ASN A 1 87 ? 3.644 5.833 -4.361 1.00 80.88 87 ASN A N 1
ATOM 690 C CA . ASN A 1 87 ? 4.275 5.310 -5.551 1.00 80.88 87 ASN A CA 1
ATOM 691 C C . ASN A 1 87 ? 5.223 4.168 -5.146 1.00 80.88 87 ASN A C 1
ATOM 693 O O . ASN A 1 87 ? 6.281 4.429 -4.585 1.00 80.88 87 ASN A O 1
ATOM 697 N N . PRO A 1 88 ? 4.874 2.895 -5.410 1.00 72.31 88 PRO A N 1
ATOM 698 C CA . PRO A 1 88 ? 5.734 1.762 -5.065 1.00 72.31 88 PRO A CA 1
ATOM 699 C C . PRO A 1 88 ? 7.027 1.711 -5.891 1.00 72.31 88 PRO A C 1
ATOM 701 O O . PRO A 1 88 ? 7.897 0.912 -5.571 1.00 72.31 88 PRO A O 1
ATOM 704 N N . LEU A 1 89 ? 7.117 2.504 -6.968 1.00 68.19 89 LEU A N 1
ATOM 705 C CA . LEU A 1 89 ? 8.301 2.635 -7.821 1.00 68.19 89 LEU A CA 1
ATOM 706 C C . LEU A 1 89 ? 9.171 3.836 -7.435 1.00 68.19 89 LEU A C 1
ATOM 708 O O . LEU A 1 89 ? 10.275 3.976 -7.956 1.00 68.19 89 LEU A O 1
ATOM 712 N N . GLU A 1 90 ? 8.682 4.718 -6.558 1.00 62.47 90 GLU A N 1
ATOM 713 C CA . GLU A 1 90 ? 9.553 5.657 -5.857 1.00 62.47 90 GLU A CA 1
ATOM 714 C C . GLU A 1 90 ? 10.287 4.853 -4.793 1.00 62.47 90 GLU A C 1
ATOM 716 O O . GLU A 1 90 ? 9.858 4.743 -3.644 1.00 62.47 90 GLU A O 1
ATOM 721 N N . ASP A 1 91 ? 11.386 4.229 -5.209 1.00 57.88 91 ASP A N 1
ATOM 722 C CA . ASP A 1 91 ? 12.347 3.681 -4.273 1.00 57.88 91 ASP A CA 1
ATOM 723 C C . ASP A 1 91 ? 12.724 4.802 -3.296 1.00 57.88 91 ASP A C 1
ATOM 725 O O . ASP A 1 91 ? 13.277 5.836 -3.675 1.00 57.88 91 ASP A O 1
ATOM 729 N N . HIS A 1 92 ? 12.435 4.591 -2.011 1.00 54.81 92 HIS A N 1
ATOM 730 C CA . HIS A 1 92 ? 12.868 5.451 -0.906 1.00 54.81 92 HIS A CA 1
ATOM 731 C C . HIS A 1 92 ? 14.398 5.481 -0.729 1.00 54.81 92 HIS A C 1
ATOM 733 O O . HIS A 1 92 ? 14.897 6.023 0.260 1.00 54.81 92 HIS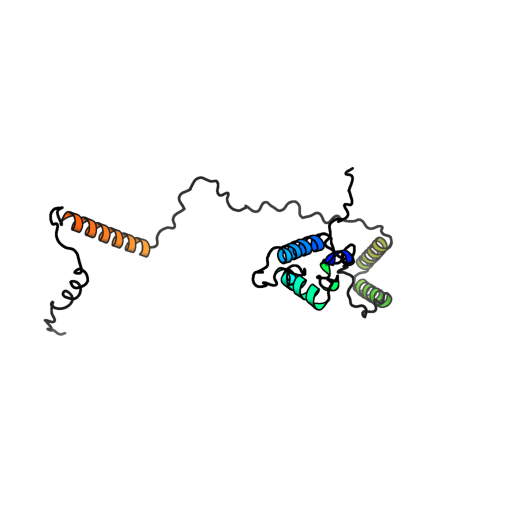 A O 1
ATOM 739 N N . ASP A 1 93 ? 15.157 4.973 -1.700 1.00 55.03 93 ASP A N 1
ATOM 740 C CA . ASP A 1 93 ? 16.559 5.298 -1.879 1.00 55.03 93 ASP A CA 1
ATOM 741 C C . ASP A 1 93 ? 16.697 6.741 -2.381 1.00 55.03 93 ASP A C 1
ATOM 743 O O . ASP A 1 93 ? 17.294 7.021 -3.420 1.00 55.03 93 ASP A O 1
ATOM 747 N N . SER A 1 94 ? 16.267 7.694 -1.552 1.00 54.66 94 SER A N 1
ATOM 748 C CA . SER A 1 94 ? 16.630 9.112 -1.632 1.00 54.66 94 SER A CA 1
ATOM 749 C C . SER A 1 94 ? 18.155 9.330 -1.630 1.00 54.66 94 SER A C 1
ATOM 751 O O . SER A 1 94 ? 18.618 10.458 -1.771 1.00 54.66 94 SER A O 1
ATOM 753 N N . ASN A 1 95 ? 18.935 8.260 -1.433 1.00 52.66 95 ASN A N 1
ATOM 754 C CA . ASN A 1 95 ? 20.389 8.238 -1.413 1.00 52.66 95 ASN A CA 1
ATOM 755 C C . ASN A 1 95 ? 21.018 7.434 -2.570 1.00 52.66 95 ASN A C 1
ATOM 757 O O . ASN A 1 95 ? 22.242 7.423 -2.704 1.00 52.66 95 ASN A O 1
ATOM 761 N N . SER A 1 96 ? 20.224 6.771 -3.421 1.00 59.62 96 SER A N 1
ATOM 762 C CA . SER A 1 96 ? 20.747 6.215 -4.670 1.00 59.62 96 SER A CA 1
ATOM 763 C C . SER A 1 96 ? 20.717 7.323 -5.719 1.00 59.62 96 SER A C 1
ATOM 765 O O . SER A 1 96 ? 19.693 7.677 -6.298 1.00 59.62 96 SER A O 1
ATOM 767 N N . GLN A 1 97 ? 21.867 7.962 -5.917 1.00 66.44 97 GLN A N 1
ATOM 768 C CA . GLN A 1 97 ? 22.035 8.951 -6.970 1.00 66.44 97 GLN A CA 1
ATOM 769 C C . GLN A 1 97 ? 21.847 8.250 -8.322 1.00 66.44 97 GLN A C 1
ATOM 771 O O . GLN A 1 97 ? 22.790 7.674 -8.865 1.00 66.44 97 GLN A O 1
ATOM 776 N N . TRP A 1 98 ? 20.628 8.272 -8.867 1.00 71.56 98 TRP A N 1
ATOM 777 C CA . TRP A 1 98 ? 20.357 7.801 -10.221 1.00 71.56 98 TRP A CA 1
ATOM 778 C C . TRP A 1 98 ? 21.249 8.572 -11.200 1.00 71.56 98 TRP A C 1
ATOM 780 O O . TRP A 1 98 ? 21.041 9.757 -11.469 1.00 71.56 98 TRP A O 1
ATOM 790 N N . ASN A 1 99 ? 22.288 7.912 -11.710 1.00 83.44 99 ASN A N 1
ATOM 791 C CA . ASN A 1 99 ? 23.244 8.507 -12.630 1.00 83.44 99 ASN A CA 1
ATOM 792 C C . ASN A 1 99 ? 22.976 7.990 -14.043 1.00 83.44 99 ASN A C 1
ATOM 794 O O . ASN A 1 99 ? 23.353 6.870 -14.393 1.00 83.44 99 ASN A O 1
ATOM 798 N N . LEU A 1 100 ? 22.348 8.834 -14.866 1.00 84.62 100 LEU A N 1
ATOM 799 C CA . LEU A 1 100 ? 22.014 8.507 -16.253 1.00 84.62 100 LEU A CA 1
ATOM 800 C C . LEU A 1 100 ? 23.234 8.015 -17.042 1.00 84.62 100 LEU A C 1
ATOM 802 O O . LEU A 1 100 ? 23.121 7.063 -17.804 1.00 84.62 100 LEU A O 1
ATOM 806 N N . LYS A 1 101 ? 24.407 8.624 -16.838 1.00 89.62 101 LYS A N 1
ATOM 807 C CA . LYS A 1 101 ? 25.628 8.257 -17.564 1.00 89.62 101 LYS A CA 1
ATOM 808 C C . LYS A 1 101 ? 26.073 6.833 -17.228 1.00 89.62 101 LYS A C 1
ATOM 810 O O . LYS A 1 101 ? 26.408 6.081 -18.133 1.00 89.62 101 LYS A O 1
ATOM 815 N N . GLN A 1 102 ? 26.017 6.448 -15.952 1.00 88.69 102 GLN A N 1
ATOM 816 C CA . GLN A 1 102 ? 26.349 5.084 -15.526 1.00 88.69 102 GLN A CA 1
ATOM 817 C C . GLN A 1 102 ? 25.350 4.053 -16.061 1.00 88.69 102 GLN A C 1
ATOM 819 O O . GLN A 1 102 ? 25.749 2.953 -16.428 1.00 88.69 102 GLN A O 1
ATOM 824 N N . GLN A 1 103 ? 24.059 4.392 -16.113 1.00 89.19 103 GLN A N 1
ATOM 825 C CA . GLN A 1 103 ? 23.046 3.499 -16.686 1.00 89.19 103 GLN A CA 1
ATOM 826 C C . GLN A 1 103 ? 23.223 3.352 -18.200 1.00 89.19 103 GLN A C 1
ATOM 828 O O . GLN A 1 103 ? 23.153 2.242 -18.716 1.00 89.19 103 GLN A O 1
ATOM 833 N N . MET A 1 104 ? 23.533 4.446 -18.901 1.00 91.44 104 MET A N 1
ATOM 834 C CA . MET A 1 104 ? 23.829 4.401 -20.331 1.00 91.44 104 MET A CA 1
ATOM 835 C C . MET A 1 104 ? 25.066 3.554 -20.641 1.00 91.44 104 MET A C 1
ATOM 837 O O . MET A 1 104 ? 25.023 2.770 -21.579 1.00 91.44 104 MET A O 1
ATOM 841 N N . GLU A 1 105 ? 26.122 3.648 -19.829 1.00 92.69 105 GLU A N 1
ATOM 842 C CA . GLU A 1 105 ? 27.334 2.832 -19.994 1.00 92.69 105 GLU A CA 1
ATOM 843 C C . GLU A 1 105 ? 27.062 1.333 -19.777 1.00 92.69 105 GLU A C 1
ATOM 845 O O . GLU A 1 105 ? 27.649 0.487 -20.447 1.00 92.69 105 GLU A O 1
ATOM 850 N N . LYS A 1 106 ? 26.157 0.979 -18.855 1.00 91.88 106 LYS A N 1
ATOM 851 C CA . LYS A 1 106 ? 25.723 -0.417 -18.677 1.00 91.88 106 LYS A CA 1
ATOM 852 C C . LYS A 1 106 ? 24.969 -0.929 -19.899 1.00 91.88 106 LYS A C 1
ATOM 854 O O . LYS A 1 106 ? 25.283 -2.010 -20.379 1.00 91.88 106 LYS A O 1
ATOM 859 N N . ILE A 1 107 ? 24.025 -0.138 -20.410 1.00 91.31 107 ILE A N 1
ATOM 860 C CA . ILE A 1 107 ? 23.262 -0.482 -21.616 1.00 91.31 107 ILE A CA 1
ATOM 861 C C . ILE A 1 107 ? 24.205 -0.642 -22.812 1.00 91.31 107 ILE A C 1
ATOM 863 O O . ILE A 1 107 ? 24.055 -1.587 -23.575 1.00 91.31 107 ILE A O 1
ATOM 867 N N . GLU A 1 108 ? 25.183 0.251 -22.967 1.00 93.56 108 GLU A N 1
ATOM 868 C CA . GLU A 1 108 ? 26.194 0.169 -24.027 1.00 93.56 108 GLU A CA 1
ATOM 869 C C . GLU A 1 108 ? 26.972 -1.151 -23.954 1.00 93.56 108 GLU A C 1
ATOM 871 O O . GLU A 1 108 ? 27.002 -1.888 -24.937 1.00 93.56 108 GLU A O 1
ATOM 876 N N .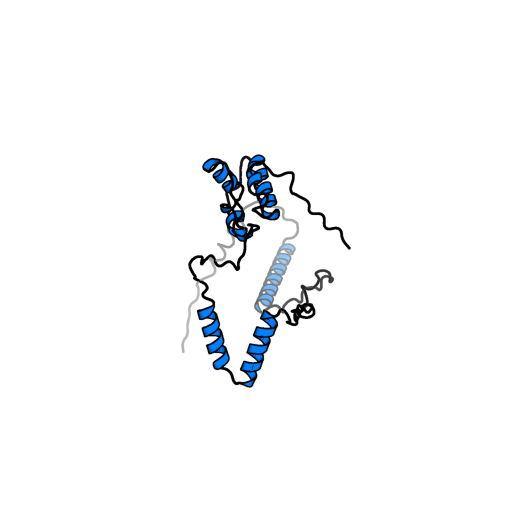 LYS A 1 109 ? 27.488 -1.514 -22.770 1.00 93.81 109 LYS A N 1
ATOM 877 C CA . LYS A 1 109 ? 28.189 -2.792 -22.557 1.00 93.81 109 LYS A CA 1
ATOM 878 C C . LYS A 1 109 ? 27.310 -4.006 -22.862 1.00 93.81 109 LYS A C 1
ATOM 880 O O . LYS A 1 109 ? 27.756 -4.906 -23.563 1.00 93.81 109 LYS A O 1
ATOM 885 N N . GLU A 1 110 ? 26.071 -4.028 -22.372 1.00 92.25 110 GLU A N 1
ATOM 886 C CA . GLU A 1 110 ? 25.136 -5.138 -22.616 1.00 92.25 110 GLU A CA 1
ATOM 887 C C . GLU A 1 110 ? 24.763 -5.271 -24.100 1.00 92.25 110 GLU A C 1
ATOM 889 O O . GLU A 1 110 ? 24.613 -6.378 -24.615 1.00 92.25 110 GLU A O 1
ATOM 894 N N . VAL A 1 111 ? 24.623 -4.153 -24.817 1.00 92.38 111 VAL A N 1
ATOM 895 C CA . VAL A 1 111 ? 24.364 -4.176 -26.260 1.00 92.38 111 VAL A CA 1
ATOM 896 C C . VAL A 1 111 ? 25.593 -4.690 -27.013 1.00 92.38 111 VAL A C 1
ATOM 898 O O . VAL A 1 111 ? 25.440 -5.528 -27.901 1.00 92.38 111 VAL A O 1
ATOM 901 N N . ASP A 1 112 ? 26.798 -4.258 -26.641 1.00 92.31 112 ASP A N 1
ATOM 902 C CA . ASP A 1 112 ? 28.050 -4.663 -27.292 1.00 92.31 112 ASP A CA 1
ATOM 903 C C . ASP A 1 112 ? 28.362 -6.163 -27.154 1.00 92.31 112 ASP A C 1
ATOM 905 O O . ASP A 1 112 ? 28.999 -6.738 -28.037 1.00 92.31 112 ASP A O 1
ATOM 909 N N . GLU A 1 113 ? 27.863 -6.826 -26.105 1.00 94.69 113 GLU A N 1
ATOM 910 C CA . GLU A 1 113 ? 27.981 -8.282 -25.920 1.00 94.69 113 GLU A CA 1
ATOM 911 C C . GLU A 1 113 ? 27.208 -9.101 -26.972 1.00 94.69 113 GLU A C 1
ATOM 913 O O . GLU A 1 113 ? 27.462 -10.296 -27.157 1.00 94.69 113 GLU A O 1
ATOM 918 N N . HIS A 1 114 ? 26.261 -8.486 -27.679 1.00 91.38 114 HIS A N 1
ATOM 919 C CA . HIS A 1 114 ? 25.443 -9.146 -28.690 1.00 91.38 114 HIS A CA 1
ATOM 920 C C . HIS A 1 114 ? 25.992 -8.987 -30.114 1.00 91.38 114 HIS A C 1
ATOM 922 O O . HIS A 1 114 ? 26.724 -8.059 -30.432 1.00 91.38 114 HIS A O 1
ATOM 928 N N . GLU A 1 115 ? 25.584 -9.869 -31.032 1.00 93.56 115 GLU A N 1
ATOM 929 C CA . GLU A 1 115 ? 25.962 -9.758 -32.445 1.00 93.56 115 GLU A CA 1
ATOM 930 C C . GLU A 1 115 ? 25.350 -8.512 -33.119 1.00 93.56 115 GLU A C 1
ATOM 932 O O . GLU A 1 115 ? 24.216 -8.115 -32.829 1.00 93.56 115 GLU A O 1
ATOM 937 N N . ILE A 1 116 ? 26.056 -7.950 -34.111 1.00 92.19 116 ILE A N 1
ATOM 938 C CA . ILE A 1 116 ? 25.675 -6.730 -34.858 1.00 92.19 116 ILE A CA 1
ATOM 939 C C . ILE A 1 116 ? 24.193 -6.700 -35.311 1.00 92.19 116 ILE A C 1
ATOM 941 O O . ILE A 1 116 ? 23.560 -5.641 -35.216 1.00 92.19 116 ILE A O 1
ATOM 945 N N . PRO A 1 117 ? 23.578 -7.797 -35.807 1.00 92.38 117 PRO A N 1
ATOM 946 C CA . PRO A 1 117 ? 22.162 -7.785 -36.182 1.00 92.38 117 PRO A CA 1
ATOM 947 C C . PRO A 1 117 ? 21.222 -7.518 -34.999 1.00 92.38 117 PRO A C 1
ATOM 949 O O . PRO A 1 117 ? 20.230 -6.799 -35.148 1.00 92.38 117 PRO A O 1
ATOM 952 N N . LEU A 1 118 ? 21.534 -8.072 -33.824 1.00 90.88 118 LEU A N 1
ATOM 953 C CA . LEU A 1 118 ? 20.745 -7.892 -32.610 1.00 90.88 118 LEU A CA 1
ATOM 954 C C . LEU A 1 118 ? 20.980 -6.503 -32.007 1.00 90.88 118 LEU A C 1
ATOM 956 O O . LEU A 1 118 ? 20.007 -5.851 -31.638 1.00 90.88 118 LEU A O 1
ATOM 960 N N . GLN A 1 119 ? 22.218 -6.001 -32.028 1.00 90.88 119 GLN A N 1
ATOM 961 C CA . GLN A 1 119 ? 22.549 -4.626 -31.626 1.00 90.88 119 GLN A CA 1
ATOM 962 C C . GLN A 1 119 ? 21.687 -3.591 -32.359 1.00 90.88 119 GLN A C 1
ATOM 964 O O . GLN A 1 119 ? 21.016 -2.766 -31.739 1.00 90.88 119 GLN A O 1
ATOM 969 N N . LYS A 1 120 ? 21.621 -3.679 -33.696 1.00 91.81 120 LYS A N 1
ATOM 970 C CA . LYS A 1 120 ? 20.795 -2.781 -34.523 1.00 91.81 120 LYS A CA 1
ATOM 971 C C . LYS A 1 120 ? 19.315 -2.845 -34.150 1.00 91.81 120 LYS A C 1
ATOM 973 O O . LYS A 1 120 ? 18.637 -1.818 -34.148 1.00 91.81 120 LYS A O 1
ATOM 978 N N . LYS A 1 121 ? 18.807 -4.042 -33.839 1.00 93.00 121 LYS A N 1
ATOM 979 C CA . LYS A 1 121 ? 17.417 -4.236 -33.410 1.00 93.00 121 LYS A CA 1
ATOM 980 C C . LYS A 1 121 ? 17.161 -3.597 -32.043 1.00 93.00 121 LYS A C 1
ATOM 982 O O . LYS A 1 121 ? 16.169 -2.889 -31.906 1.00 93.00 121 LYS A O 1
ATOM 987 N N . LEU A 1 122 ? 18.051 -3.811 -31.073 1.00 92.31 122 LEU A N 1
ATOM 988 C CA . LEU A 1 122 ? 17.945 -3.247 -29.724 1.00 92.31 122 LEU A CA 1
ATOM 989 C C . LEU A 1 122 ? 17.987 -1.716 -29.753 1.00 92.31 122 LEU A C 1
ATOM 991 O O . LEU A 1 122 ? 17.097 -1.071 -29.206 1.00 92.31 122 LEU A O 1
ATOM 995 N N . ILE A 1 123 ? 18.945 -1.126 -30.474 1.00 91.00 123 ILE A N 1
ATOM 996 C CA . ILE A 1 123 ? 19.051 0.334 -30.628 1.00 91.00 123 ILE A CA 1
ATOM 997 C C . ILE A 1 123 ? 17.777 0.907 -31.258 1.00 91.00 123 ILE A C 1
ATOM 999 O O . ILE A 1 123 ? 17.249 1.910 -30.778 1.00 91.00 123 ILE A O 1
ATOM 1003 N N . LYS A 1 124 ? 17.237 0.251 -32.293 1.00 90.44 124 LYS A N 1
ATOM 1004 C CA . LYS A 1 124 ? 15.980 0.673 -32.918 1.00 90.44 124 LYS A CA 1
ATOM 1005 C C . LYS A 1 124 ? 14.813 0.649 -31.924 1.00 90.44 124 LYS A C 1
ATOM 1007 O O . LYS A 1 124 ? 14.039 1.597 -31.882 1.00 90.44 124 LYS A O 1
ATOM 1012 N N . GLN A 1 125 ? 14.708 -0.389 -31.094 1.00 89.00 125 GLN A N 1
ATOM 1013 C CA . GLN A 1 125 ? 13.668 -0.480 -30.063 1.00 89.00 125 GLN A CA 1
ATOM 1014 C C . GLN A 1 125 ? 13.815 0.614 -29.000 1.00 89.00 125 GLN A C 1
ATOM 1016 O O . GLN A 1 125 ? 12.820 1.222 -28.612 1.00 89.00 125 GLN A O 1
ATOM 1021 N N . ILE A 1 126 ? 15.043 0.915 -28.567 1.00 89.56 126 ILE A N 1
ATOM 1022 C CA . ILE A 1 126 ? 15.314 2.025 -27.643 1.00 89.56 126 ILE A CA 1
ATOM 1023 C C . ILE A 1 126 ? 14.860 3.352 -28.268 1.00 89.56 126 ILE A C 1
ATOM 1025 O O . ILE A 1 126 ? 14.173 4.138 -27.620 1.00 89.56 126 ILE A O 1
ATOM 1029 N N . GLN A 1 127 ? 15.172 3.587 -29.545 1.00 89.94 127 GLN A N 1
ATOM 1030 C CA . GLN A 1 127 ? 14.736 4.786 -30.267 1.00 89.94 127 GLN A CA 1
ATOM 1031 C C . GLN A 1 127 ? 13.209 4.872 -30.415 1.00 89.94 127 GLN A C 1
ATOM 1033 O O . GLN A 1 127 ? 12.651 5.954 -30.251 1.00 89.94 127 GLN A O 1
ATOM 1038 N N . GLU A 1 128 ? 12.524 3.759 -30.689 1.00 89.31 128 GLU A N 1
ATOM 1039 C CA . GLU A 1 128 ? 11.054 3.682 -30.760 1.00 89.31 128 GLU A CA 1
ATOM 1040 C C . GLU A 1 128 ? 10.389 3.964 -29.399 1.00 89.31 128 GLU A C 1
ATOM 1042 O O . GLU A 1 128 ? 9.347 4.620 -29.341 1.00 89.31 128 GLU A O 1
ATOM 1047 N N . LEU A 1 129 ? 11.000 3.517 -28.296 1.00 86.38 129 LEU A N 1
ATOM 1048 C CA . LEU A 1 129 ? 10.538 3.829 -26.940 1.00 86.38 129 LEU A CA 1
ATOM 1049 C C . LEU A 1 129 ? 10.701 5.319 -26.622 1.00 86.38 129 LEU A C 1
ATOM 1051 O O . LEU A 1 129 ? 9.755 5.945 -26.148 1.00 86.38 129 LEU A O 1
ATOM 1055 N N . LEU A 1 130 ? 11.871 5.895 -26.923 1.00 86.06 130 LEU A N 1
ATOM 1056 C CA . LEU A 1 130 ? 12.169 7.310 -26.669 1.00 86.06 130 LEU A CA 1
ATOM 1057 C C . LEU A 1 130 ? 11.326 8.258 -27.531 1.00 86.06 130 LEU A C 1
ATOM 1059 O O . LEU A 1 130 ? 10.946 9.333 -27.074 1.00 86.06 130 LEU A O 1
ATOM 1063 N N . SER A 1 131 ? 11.017 7.868 -28.769 1.00 89.44 131 SER A N 1
ATOM 1064 C CA . SER A 1 131 ? 10.163 8.646 -29.672 1.00 89.44 131 SER A CA 1
ATOM 1065 C C . SER A 1 131 ? 8.666 8.461 -29.402 1.00 89.44 131 SER A C 1
ATOM 1067 O O . SER A 1 131 ? 7.849 9.099 -30.066 1.00 89.44 131 SER A O 1
ATOM 1069 N N . PHE A 1 132 ? 8.296 7.609 -28.435 1.00 77.56 132 PHE A N 1
ATOM 1070 C CA . PHE A 1 132 ? 6.920 7.189 -28.151 1.00 77.56 132 PHE A CA 1
ATOM 1071 C C . PHE A 1 132 ? 6.203 6.552 -29.358 1.00 77.56 132 PHE A C 1
ATOM 1073 O O . PHE A 1 132 ? 4.974 6.515 -29.409 1.00 77.56 132 PHE A O 1
ATOM 1080 N N . GLN A 1 133 ? 6.954 6.015 -30.324 1.00 78.81 133 GLN A N 1
ATOM 1081 C CA . GLN A 1 133 ? 6.442 5.363 -31.536 1.00 78.81 133 GLN A CA 1
ATOM 1082 C C . GLN A 1 133 ? 6.447 3.832 -31.413 1.00 78.81 133 GLN A C 1
ATOM 1084 O O . GLN A 1 133 ? 6.721 3.116 -32.374 1.00 78.81 133 GLN A O 1
ATOM 1089 N N . TYR A 1 134 ? 6.155 3.306 -30.227 1.00 76.25 134 TYR A N 1
ATOM 1090 C CA . TYR A 1 134 ? 6.124 1.867 -29.988 1.00 76.25 134 TYR A CA 1
ATOM 1091 C C . TYR A 1 134 ? 4.725 1.291 -30.228 1.00 76.25 134 TYR A C 1
ATOM 1093 O O . TYR A 1 134 ? 3.695 1.894 -29.918 1.00 76.25 134 TYR A O 1
ATOM 1101 N N . THR A 1 135 ? 4.678 0.069 -30.755 1.00 70.62 135 THR A N 1
ATOM 1102 C CA . THR A 1 135 ? 3.429 -0.688 -30.836 1.00 70.62 135 THR A CA 1
ATOM 1103 C C . THR A 1 135 ? 3.155 -1.322 -29.476 1.00 70.62 135 THR A C 1
ATOM 1105 O O . THR A 1 135 ? 3.864 -2.218 -29.023 1.00 70.62 135 THR A O 1
ATOM 1108 N N . THR A 1 136 ? 2.120 -0.845 -28.785 1.00 62.72 136 THR A N 1
ATOM 1109 C CA . THR A 1 136 ? 1.629 -1.498 -27.568 1.00 62.72 136 THR A CA 1
ATOM 1110 C C . THR A 1 136 ? 1.024 -2.846 -27.943 1.00 62.72 136 THR A C 1
ATOM 1112 O O . THR A 1 136 ? -0.116 -2.939 -28.402 1.00 62.72 136 THR A O 1
ATOM 1115 N N . ILE A 1 137 ? 1.779 -3.923 -27.734 1.00 66.50 137 ILE A N 1
ATOM 1116 C CA . ILE A 1 137 ? 1.220 -5.271 -27.765 1.00 66.50 137 ILE A CA 1
ATOM 1117 C C . ILE A 1 137 ? 0.374 -5.403 -26.503 1.00 66.50 137 ILE A C 1
ATOM 1119 O O . ILE A 1 137 ? 0.896 -5.440 -25.388 1.00 66.50 137 ILE A O 1
ATOM 1123 N N . LYS A 1 138 ? -0.951 -5.447 -26.659 1.00 64.19 138 LYS A N 1
ATOM 1124 C CA . LYS A 1 138 ? -1.831 -5.800 -25.546 1.00 64.19 138 LYS A CA 1
ATOM 1125 C C . LYS A 1 138 ? -1.422 -7.190 -25.070 1.00 64.19 138 LYS A C 1
ATOM 1127 O O . LYS A 1 138 ? -1.560 -8.156 -25.817 1.00 64.19 138 LYS A O 1
ATOM 1132 N N . LEU A 1 139 ? -0.950 -7.287 -23.829 1.00 60.88 139 LEU A N 1
ATOM 1133 C CA . LEU A 1 139 ? -0.872 -8.552 -23.110 1.00 60.88 139 LEU A CA 1
ATOM 1134 C C . LEU A 1 139 ? -2.312 -9.041 -22.930 1.00 60.88 139 LEU A C 1
ATOM 1136 O O . LEU A 1 139 ? -2.991 -8.713 -21.957 1.00 60.88 139 LEU A O 1
ATOM 1140 N N . CYS A 1 140 ? -2.828 -9.747 -23.934 1.00 61.69 140 CYS A N 1
ATOM 1141 C CA . CYS A 1 140 ? -4.093 -10.439 -23.812 1.00 61.69 140 CYS A CA 1
ATOM 1142 C C . CYS A 1 140 ? -3.949 -11.425 -22.655 1.00 61.69 140 CYS A C 1
ATOM 1144 O O . CYS A 1 140 ? -3.008 -12.219 -22.614 1.00 61.69 140 CYS A O 1
ATOM 1146 N N . HIS A 1 141 ? -4.889 -11.365 -21.710 1.00 59.50 141 HIS A N 1
ATOM 1147 C CA . HIS A 1 141 ? -5.069 -12.461 -20.770 1.00 59.50 141 HIS A CA 1
ATOM 1148 C C . HIS A 1 141 ? -5.128 -13.769 -21.570 1.00 59.50 141 HIS A C 1
ATOM 1150 O O . HIS A 1 141 ? -5.746 -13.763 -22.642 1.00 59.50 141 HIS A O 1
ATOM 1156 N N . PRO A 1 142 ? -4.506 -14.860 -21.083 1.00 68.94 142 PRO A N 1
ATOM 1157 C CA . PRO A 1 142 ? -4.597 -16.154 -21.746 1.00 68.94 142 PRO A CA 1
ATOM 1158 C C . PRO A 1 142 ? -6.059 -16.419 -22.104 1.00 68.94 142 PRO A C 1
ATOM 1160 O O . PRO A 1 142 ? -6.948 -16.206 -21.272 1.00 68.94 142 PRO A O 1
ATOM 1163 N N . GLU A 1 143 ? -6.308 -16.785 -23.364 1.00 65.50 143 GLU A N 1
ATOM 1164 C CA . GLU A 1 143 ? -7.654 -16.951 -23.902 1.00 65.50 143 GLU A CA 1
ATOM 1165 C C . GLU A 1 143 ? -8.443 -17.930 -23.040 1.00 65.50 143 GLU A C 1
ATOM 1167 O O . GLU A 1 143 ? -8.269 -19.136 -23.154 1.00 65.50 143 GLU A O 1
ATOM 1172 N N . LYS A 1 144 ? -9.317 -17.359 -22.199 1.00 66.69 144 LYS A N 1
ATOM 1173 C CA . LYS A 1 144 ? -10.253 -18.014 -21.279 1.00 66.69 144 LYS A CA 1
ATOM 1174 C C . LYS A 1 144 ? -9.563 -19.022 -20.354 1.00 66.69 144 LYS A C 1
ATOM 1176 O O . LYS A 1 144 ? -9.023 -20.034 -20.779 1.00 66.69 144 LYS A O 1
ATOM 1181 N N . ALA A 1 145 ? -9.685 -18.811 -19.042 1.00 65.31 145 ALA A N 1
ATOM 1182 C CA . ALA A 1 145 ? -9.411 -19.877 -18.085 1.00 65.31 145 ALA A CA 1
ATOM 1183 C C . ALA A 1 145 ? -10.155 -21.137 -18.552 1.00 65.31 145 ALA A C 1
ATOM 1185 O O . ALA A 1 145 ? -11.390 -21.133 -18.619 1.00 65.31 145 ALA A O 1
ATOM 1186 N N . LEU A 1 146 ? -9.405 -22.176 -18.944 1.00 68.56 146 LEU A N 1
ATOM 1187 C CA . LEU A 1 146 ? -9.990 -23.473 -19.246 1.00 68.56 146 LEU A CA 1
ATOM 1188 C C . LEU A 1 146 ? -10.893 -23.802 -18.066 1.00 68.56 146 LEU A C 1
ATOM 1190 O O . LEU A 1 146 ? -10.472 -23.669 -16.914 1.00 68.56 146 LEU A O 1
ATOM 1194 N N . ILE A 1 147 ? -12.143 -24.171 -18.351 1.00 65.56 147 ILE A N 1
ATOM 1195 C CA . ILE A 1 147 ? -13.065 -24.637 -17.324 1.00 65.56 147 ILE A CA 1
ATOM 1196 C C . ILE A 1 147 ? -12.418 -25.896 -16.755 1.00 65.56 147 ILE A C 1
ATOM 1198 O O . ILE A 1 147 ? -12.585 -26.998 -17.283 1.00 65.56 147 ILE A O 1
ATOM 1202 N N . SER A 1 148 ? -11.635 -25.733 -15.690 1.00 68.75 148 SER A N 1
ATOM 1203 C CA . SER A 1 148 ? -11.244 -26.848 -14.859 1.00 68.75 148 SER A CA 1
ATOM 1204 C C . SER A 1 148 ? -12.557 -27.489 -14.446 1.00 68.75 148 SER A C 1
ATOM 1206 O O . SER A 1 148 ? -13.533 -26.792 -14.146 1.00 68.75 148 SER A O 1
ATOM 1208 N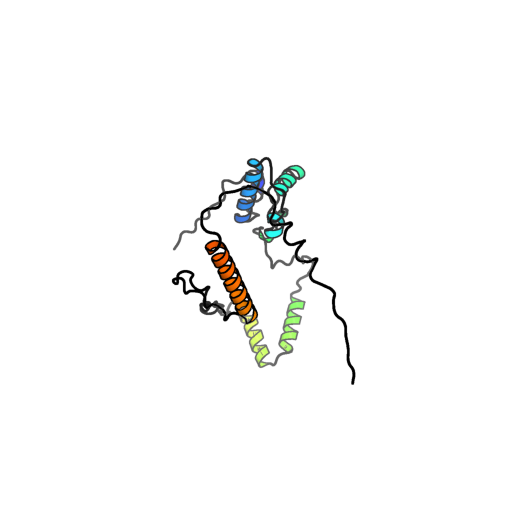 N . ARG A 1 149 ? -12.638 -28.818 -14.556 1.00 63.31 149 ARG A N 1
ATOM 1209 C CA . ARG A 1 149 ? -13.812 -29.565 -14.111 1.00 63.31 149 ARG A CA 1
ATOM 1210 C C . ARG A 1 149 ? -14.030 -29.180 -12.655 1.00 63.31 149 ARG A C 1
ATOM 1212 O O . ARG A 1 149 ? -13.323 -29.661 -11.774 1.00 63.31 149 ARG A O 1
ATOM 1219 N N . GLY A 1 150 ? -14.940 -28.233 -12.442 1.00 61.94 150 GLY A N 1
ATOM 1220 C CA . GLY A 1 150 ? -15.189 -27.673 -11.134 1.00 61.94 150 GLY A CA 1
ATOM 1221 C C . GLY A 1 150 ? -15.654 -28.768 -10.189 1.00 61.94 150 GLY A C 1
ATOM 1222 O O . GLY A 1 150 ? -15.915 -29.911 -10.583 1.00 61.94 150 GLY A O 1
ATOM 1223 N N . ARG A 1 151 ? -15.801 -28.392 -8.921 1.00 64.31 151 ARG A N 1
ATOM 1224 C CA . ARG A 1 151 ? -16.395 -29.242 -7.892 1.00 64.31 151 ARG A CA 1
ATOM 1225 C C . ARG A 1 151 ? -17.647 -29.937 -8.457 1.00 64.31 151 ARG A C 1
ATOM 1227 O O . ARG A 1 151 ? -18.551 -29.233 -8.915 1.00 64.31 151 ARG A O 1
ATOM 1234 N N . PRO A 1 152 ? -17.721 -31.281 -8.433 1.00 67.19 152 PRO A N 1
ATOM 1235 C CA . PRO A 1 152 ? -18.888 -32.010 -8.908 1.00 67.19 152 PRO A CA 1
ATOM 1236 C C . PRO A 1 152 ? -20.156 -31.402 -8.311 1.00 67.19 152 PRO A C 1
ATOM 1238 O O . PRO A 1 152 ? -20.222 -31.174 -7.099 1.00 67.19 152 PRO A O 1
ATOM 1241 N N . SER A 1 153 ? -21.138 -31.082 -9.158 1.00 61.81 153 SER A N 1
ATOM 1242 C CA . SER A 1 153 ? -22.345 -30.416 -8.679 1.00 61.81 153 SER A CA 1
ATOM 1243 C C . SER A 1 153 ? -23.040 -31.319 -7.655 1.00 61.81 153 SER A C 1
ATOM 1245 O O . SER A 1 153 ? -23.364 -32.477 -7.924 1.00 61.81 153 SER A O 1
ATOM 1247 N N . LEU A 1 154 ? -23.286 -30.783 -6.458 1.00 59.97 154 LEU A N 1
ATOM 1248 C CA . LEU A 1 154 ? -23.962 -31.478 -5.352 1.00 59.97 154 LEU A CA 1
ATOM 1249 C C . LEU A 1 154 ? -25.440 -31.813 -5.660 1.00 59.97 154 LEU A C 1
ATOM 1251 O O . LEU A 1 154 ? -26.169 -32.259 -4.781 1.00 59.97 154 LEU A O 1
ATOM 1255 N N . LYS A 1 155 ? -25.904 -31.599 -6.900 1.00 58.81 155 LYS A N 1
ATOM 1256 C CA . LYS A 1 155 ? -27.301 -31.754 -7.330 1.00 58.81 155 LYS A CA 1
ATOM 1257 C C . LYS A 1 155 ? -27.596 -33.056 -8.082 1.00 58.81 155 LYS A C 1
ATOM 1259 O O . LYS A 1 155 ? -28.692 -33.205 -8.619 1.00 58.81 155 LYS A O 1
ATOM 1264 N N . ARG A 1 156 ? -26.680 -34.027 -8.126 1.00 58.47 156 ARG A N 1
ATOM 1265 C CA . ARG A 1 156 ? -27.015 -35.362 -8.646 1.00 58.47 156 ARG A CA 1
ATOM 1266 C C . ARG A 1 156 ? -27.513 -36.252 -7.512 1.00 58.47 156 ARG A C 1
ATOM 1268 O O . ARG A 1 156 ? -26.829 -36.421 -6.506 1.00 58.47 156 ARG A O 1
ATOM 1275 N N . LYS A 1 157 ? -28.740 -36.764 -7.699 1.00 58.62 157 LYS A N 1
ATOM 1276 C CA . LYS A 1 157 ? -29.440 -37.774 -6.885 1.00 58.62 157 LYS A CA 1
ATOM 1277 C C . LYS A 1 157 ? -28.430 -38.686 -6.199 1.00 58.62 157 LYS A C 1
ATOM 1279 O O . LYS A 1 157 ? -27.569 -39.198 -6.902 1.00 58.62 157 LYS A O 1
ATOM 1284 N N . ARG A 1 158 ? -28.561 -38.878 -4.876 1.00 58.66 158 ARG A N 1
ATOM 1285 C CA . ARG A 1 158 ? -27.797 -39.827 -4.039 1.00 58.66 158 ARG A CA 1
ATOM 1286 C C . ARG A 1 158 ? -27.485 -41.108 -4.827 1.00 58.66 158 ARG A C 1
ATOM 1288 O O . ARG A 1 158 ? -28.240 -42.077 -4.784 1.00 58.66 158 ARG A O 1
ATOM 1295 N N . VAL A 1 159 ? -26.363 -41.118 -5.538 1.00 58.34 159 VAL A N 1
ATOM 1296 C CA . VAL A 1 159 ? -25.754 -42.351 -6.001 1.00 58.34 159 VAL A CA 1
ATOM 1297 C C . VAL A 1 159 ? -25.205 -42.920 -4.712 1.00 58.34 159 VAL A C 1
ATOM 1299 O O . VAL A 1 159 ? -24.374 -42.282 -4.061 1.00 58.34 159 VAL A O 1
ATOM 1302 N N . LYS A 1 160 ? -25.787 -44.033 -4.252 1.00 60.53 160 LYS A N 1
ATOM 1303 C CA . LYS A 1 160 ? -25.259 -44.769 -3.105 1.00 60.53 160 LYS A CA 1
ATOM 1304 C C . LYS A 1 160 ? -23.765 -44.901 -3.366 1.00 60.53 160 LYS A C 1
ATOM 1306 O O . LYS A 1 160 ? -23.389 -45.433 -4.406 1.00 60.53 160 LYS A O 1
ATOM 1311 N N . SER A 1 161 ? -22.980 -44.293 -2.474 1.00 59.00 161 SER A N 1
ATOM 1312 C CA . SER A 1 161 ? -21.520 -44.329 -2.441 1.00 59.00 161 SER A CA 1
ATOM 1313 C C . SER A 1 161 ? -21.024 -45.629 -3.063 1.00 59.00 161 SER A C 1
ATOM 1315 O O . SER A 1 161 ? -21.531 -46.698 -2.710 1.00 59.00 161 SER A O 1
ATOM 1317 N N . THR A 1 162 ? -20.069 -45.539 -3.992 1.00 61.97 162 THR A N 1
ATOM 1318 C CA . THR A 1 162 ? -19.281 -46.698 -4.405 1.00 61.97 162 THR A CA 1
ATOM 1319 C C . THR A 1 162 ? -18.588 -47.196 -3.149 1.00 61.97 162 THR A C 1
ATOM 1321 O O . THR A 1 162 ? -17.548 -46.671 -2.746 1.00 61.97 162 THR A O 1
ATOM 1324 N N . LYS A 1 163 ? -19.252 -48.110 -2.439 1.00 64.62 163 LYS A N 1
ATOM 1325 C CA . LYS A 1 163 ? -18.719 -48.687 -1.219 1.00 64.62 163 LYS A CA 1
ATOM 1326 C C . LYS A 1 163 ? -17.417 -49.354 -1.622 1.00 64.62 163 LYS A C 1
ATOM 1328 O O . LYS A 1 163 ? -17.399 -50.148 -2.561 1.00 64.62 163 LYS A O 1
ATOM 1333 N N . ARG A 1 164 ? -16.340 -48.989 -0.927 1.00 78.62 164 ARG A N 1
ATOM 1334 C CA . ARG A 1 164 ? -15.083 -49.727 -1.007 1.00 78.62 164 ARG A CA 1
ATOM 1335 C C . ARG A 1 164 ? -15.379 -51.209 -0.790 1.00 78.62 164 ARG A C 1
ATOM 1337 O O . ARG A 1 164 ? -16.274 -51.541 -0.006 1.00 78.62 164 ARG A O 1
ATOM 1344 N N . LEU A 1 165 ? -14.637 -52.077 -1.468 1.00 79.19 165 LEU A N 1
ATOM 1345 C CA . LEU A 1 165 ? -14.654 -53.491 -1.122 1.00 79.19 165 LEU A CA 1
ATOM 1346 C C . LEU A 1 165 ? -14.191 -53.608 0.339 1.00 79.19 165 LEU A C 1
ATOM 1348 O O . LEU A 1 165 ? -13.161 -53.017 0.682 1.00 79.19 165 LEU A O 1
ATOM 1352 N N . PRO A 1 166 ? -14.972 -54.263 1.213 1.00 80.75 166 PRO A N 1
ATOM 1353 C CA . PRO A 1 166 ? -14.589 -54.410 2.606 1.00 80.75 166 PRO A CA 1
ATOM 1354 C C . PRO A 1 166 ? -13.308 -55.236 2.697 1.00 80.75 166 PRO A C 1
ATOM 1356 O O . PRO A 1 166 ? -13.091 -56.166 1.917 1.00 80.75 166 PRO A O 1
ATOM 1359 N N . SER A 1 167 ? -12.447 -54.885 3.649 1.00 85.81 167 SER A N 1
ATOM 1360 C CA . SER A 1 167 ? -11.247 -55.678 3.908 1.00 85.81 167 SER A CA 1
ATOM 1361 C C . SER A 1 167 ? -11.624 -57.017 4.555 1.00 85.81 167 SER A C 1
ATOM 1363 O O . SER A 1 167 ? -12.690 -57.151 5.158 1.00 85.81 167 SER A O 1
ATOM 1365 N N . LYS A 1 168 ? -10.731 -58.013 4.488 1.00 85.94 168 LYS A N 1
ATOM 1366 C CA . LYS A 1 168 ? -10.934 -59.322 5.138 1.00 85.94 168 LYS A CA 1
ATOM 1367 C C . LYS A 1 168 ? -11.279 -59.187 6.631 1.00 85.94 168 LYS A C 1
ATOM 1369 O O . LYS A 1 168 ? -12.175 -59.869 7.117 1.00 85.94 168 LYS A O 1
ATOM 1374 N N . PHE A 1 169 ? -10.632 -58.251 7.324 1.00 86.31 169 PHE A N 1
ATOM 1375 C CA . PHE A 1 169 ? -10.891 -57.964 8.735 1.00 86.31 169 PHE A CA 1
ATOM 1376 C C . PHE A 1 169 ? -12.307 -57.419 8.976 1.00 86.31 169 PHE A C 1
ATOM 1378 O O . PHE A 1 169 ? -12.979 -57.840 9.914 1.00 86.31 169 PHE A O 1
ATOM 1385 N N . GLU A 1 170 ? -12.794 -56.519 8.113 1.00 85.88 170 GLU A N 1
ATOM 1386 C CA . GLU A 1 170 ? -14.162 -55.994 8.217 1.00 85.88 170 GLU A CA 1
ATOM 1387 C C . GLU A 1 170 ? -15.203 -57.103 8.014 1.00 85.88 170 GLU A C 1
ATOM 1389 O O . GLU A 1 170 ? -16.206 -57.130 8.723 1.00 85.88 170 GLU A O 1
ATOM 1394 N N . ILE A 1 171 ? -14.940 -58.048 7.104 1.00 87.69 171 ILE A N 1
ATOM 1395 C CA . ILE A 1 171 ? -15.808 -59.210 6.865 1.00 87.69 171 ILE A CA 1
ATOM 1396 C C . ILE A 1 171 ? -15.863 -60.107 8.110 1.00 87.69 171 ILE A C 1
ATOM 1398 O O . ILE A 1 171 ? -16.949 -60.446 8.580 1.00 87.69 171 ILE A O 1
ATOM 1402 N N . GLU A 1 172 ? -14.709 -60.463 8.678 1.00 89.50 172 GLU A N 1
ATOM 1403 C CA . GLU A 1 172 ? -14.629 -61.299 9.886 1.00 89.50 172 GLU A CA 1
ATOM 1404 C C . GLU A 1 172 ? -15.319 -60.636 11.088 1.00 89.50 172 GLU A C 1
ATOM 1406 O O . GLU A 1 172 ? -16.062 -61.282 11.834 1.00 89.50 172 GLU A O 1
ATOM 1411 N N . GLN A 1 173 ? -15.138 -59.324 11.252 1.00 85.62 173 GLN A N 1
ATOM 1412 C CA . GLN A 1 173 ? -15.762 -58.563 12.328 1.00 85.62 173 GLN A CA 1
ATOM 1413 C C . GLN A 1 173 ? -17.286 -58.483 12.166 1.00 85.62 173 GLN A C 1
ATOM 1415 O O . GLN A 1 173 ? -18.017 -58.559 13.159 1.00 85.62 173 GLN A O 1
ATOM 1420 N N . ASP A 1 174 ? -17.785 -58.374 10.933 1.00 88.00 174 ASP A N 1
ATOM 1421 C CA . ASP A 1 174 ? -19.221 -58.349 10.660 1.00 88.00 174 ASP A CA 1
ATOM 1422 C C . ASP A 1 174 ? -19.869 -59.724 10.893 1.00 88.00 174 ASP A C 1
ATOM 1424 O O . ASP A 1 174 ? -20.935 -59.799 11.509 1.00 88.00 174 ASP A O 1
ATOM 1428 N N . ILE A 1 175 ? -19.182 -60.823 10.546 1.00 90.62 175 ILE A N 1
ATOM 1429 C CA . ILE A 1 175 ? -19.603 -62.196 10.885 1.00 90.62 175 ILE A CA 1
ATOM 1430 C C . ILE A 1 175 ? -19.697 -62.370 12.407 1.00 90.62 175 ILE A C 1
ATOM 1432 O O . ILE A 1 175 ? -20.719 -62.835 12.921 1.00 90.62 175 ILE A O 1
ATOM 1436 N N . LEU A 1 176 ? -18.672 -61.941 13.153 1.00 88.25 176 LEU A N 1
ATOM 1437 C CA . LEU A 1 176 ? -18.668 -61.992 14.620 1.00 88.25 176 LEU A CA 1
ATOM 1438 C C . LEU A 1 176 ? -19.819 -61.178 15.221 1.00 88.25 176 LEU A C 1
ATOM 1440 O O . LEU A 1 176 ? -20.496 -61.628 16.149 1.00 88.25 176 LEU A O 1
ATOM 1444 N N . ASN A 1 177 ? -20.064 -59.979 14.696 1.00 86.69 177 ASN A N 1
ATOM 1445 C CA . ASN A 1 177 ? -21.146 -59.116 15.158 1.00 86.69 177 ASN A CA 1
ATOM 1446 C C . ASN A 1 177 ? -22.522 -59.701 14.836 1.00 86.69 177 ASN A C 1
ATOM 1448 O O . ASN A 1 177 ? -23.426 -59.636 15.675 1.00 86.69 177 ASN A O 1
ATOM 1452 N N . HIS A 1 178 ? -22.685 -60.302 13.658 1.00 88.12 178 HIS A N 1
ATOM 1453 C CA . HIS A 1 178 ? -23.895 -61.014 13.278 1.00 88.12 178 HIS A CA 1
ATOM 1454 C C . HIS A 1 178 ? -24.154 -62.197 14.219 1.00 88.12 178 HIS A C 1
ATOM 1456 O O . HIS A 1 178 ? -25.253 -62.318 14.762 1.00 88.12 178 HIS A O 1
ATOM 1462 N N . HIS A 1 179 ? -23.127 -62.999 14.513 1.00 86.19 179 HIS A N 1
ATOM 1463 C CA . HIS A 1 179 ? -23.228 -64.124 15.440 1.00 86.19 179 HIS A CA 1
ATOM 1464 C C . HIS A 1 179 ? -23.601 -63.667 16.860 1.00 86.19 179 HIS A C 1
ATOM 1466 O O . HIS A 1 179 ? -24.532 -64.196 17.464 1.00 86.19 179 HIS A O 1
ATOM 1472 N N . LYS A 1 180 ? -22.979 -62.595 17.372 1.00 86.06 180 LYS A N 1
ATOM 1473 C CA . LYS A 1 180 ? -23.345 -61.990 18.669 1.00 86.06 180 LYS A CA 1
ATOM 1474 C C . LYS A 1 180 ? -24.798 -61.511 18.704 1.00 86.06 180 LYS A C 1
ATOM 1476 O O . LYS A 1 180 ? -25.489 -61.702 19.705 1.00 86.06 180 LYS A O 1
ATOM 1481 N N . ARG A 1 181 ? -25.281 -60.883 17.626 1.00 86.25 181 ARG A N 1
ATOM 1482 C CA . ARG A 1 181 ? -26.681 -60.436 17.513 1.00 86.25 181 ARG A CA 1
ATOM 1483 C C . ARG A 1 181 ? -27.641 -61.621 17.483 1.00 86.25 181 ARG A C 1
ATOM 1485 O O . ARG A 1 181 ? -28.673 -61.560 18.148 1.00 86.25 181 ARG A O 1
ATOM 1492 N N . PHE A 1 182 ? -27.290 -62.683 16.763 1.00 84.69 182 PHE A N 1
ATOM 1493 C CA . PHE A 1 182 ? -28.066 -63.917 16.706 1.00 84.69 182 PHE A CA 1
ATOM 1494 C C . PHE A 1 182 ? -28.173 -64.575 18.084 1.00 84.69 182 PHE A C 1
ATOM 1496 O O . PHE A 1 182 ? -29.282 -64.807 18.556 1.00 84.69 182 PHE A O 1
ATOM 1503 N N . LEU A 1 183 ? -27.049 -64.750 18.786 1.00 80.31 183 LEU A N 1
ATOM 1504 C CA . LEU A 1 183 ? -27.022 -65.293 20.148 1.00 80.31 183 LEU A CA 1
ATOM 1505 C C . LEU A 1 183 ? -27.829 -64.433 21.129 1.00 80.31 183 LEU A C 1
ATOM 1507 O O . LEU A 1 183 ? -28.606 -64.956 21.922 1.00 80.31 183 LEU A O 1
ATOM 1511 N N . LYS A 1 184 ? -27.727 -63.101 21.037 1.00 79.81 184 LYS A N 1
ATOM 1512 C CA . LYS A 1 184 ? -28.532 -62.182 21.860 1.00 79.81 184 LYS A CA 1
ATOM 1513 C C . LYS A 1 184 ? -30.030 -62.298 21.567 1.00 79.81 184 LYS A C 1
ATOM 1515 O O . LYS A 1 184 ? -30.842 -62.126 22.472 1.00 79.81 184 LYS A O 1
ATOM 1520 N N . LYS A 1 185 ? -30.409 -62.558 20.313 1.00 76.62 185 LYS A N 1
ATOM 1521 C CA . LYS A 1 185 ? -31.807 -62.750 19.908 1.00 76.62 185 LYS A CA 1
ATOM 1522 C C . LYS A 1 185 ? -32.337 -64.112 20.368 1.00 76.62 185 LYS A C 1
ATOM 1524 O O . LYS A 1 185 ? -33.434 -64.154 20.909 1.00 76.62 185 LYS A O 1
ATOM 1529 N N . MET A 1 186 ? -31.533 -65.169 20.249 1.00 72.56 186 MET A N 1
ATOM 1530 C CA . MET A 1 186 ? -31.804 -66.504 20.799 1.00 72.56 186 MET A CA 1
ATOM 1531 C C . MET A 1 186 ? -32.011 -66.452 22.318 1.00 72.56 186 MET A C 1
ATOM 1533 O O . MET A 1 186 ? -33.040 -66.897 22.804 1.00 72.56 186 MET A O 1
ATOM 1537 N N . HIS A 1 187 ? -31.107 -65.805 23.059 1.00 66.50 187 HIS A N 1
ATOM 1538 C CA . HIS A 1 187 ? -31.216 -65.652 24.515 1.00 66.50 187 HIS A CA 1
ATOM 1539 C C . HIS A 1 187 ? -32.454 -64.845 24.948 1.00 66.50 187 HIS A C 1
ATOM 1541 O O . HIS A 1 187 ? -32.999 -65.046 26.030 1.00 66.50 187 HIS A O 1
ATOM 1547 N N . ARG A 1 188 ? -32.915 -63.901 24.118 1.00 62.78 188 ARG A N 1
ATOM 1548 C CA . ARG A 1 188 ? -34.177 -63.178 24.351 1.00 62.78 188 ARG A CA 1
ATOM 1549 C C . ARG A 1 188 ? -35.415 -64.011 24.017 1.00 62.78 188 ARG A C 1
ATOM 1551 O O . ARG A 1 188 ? -36.480 -63.678 24.509 1.00 62.78 188 ARG A O 1
ATOM 1558 N N . ALA A 1 189 ? -35.285 -65.032 23.172 1.00 60.88 189 ALA A N 1
ATOM 1559 C CA . ALA A 1 189 ? -36.377 -65.928 22.804 1.00 60.88 189 ALA A CA 1
ATOM 1560 C C . ALA A 1 189 ? -36.520 -67.106 23.783 1.00 60.88 189 ALA A C 1
ATOM 1562 O O . ALA A 1 189 ? -37.630 -67.578 23.996 1.00 60.88 189 ALA A O 1
ATOM 1563 N N . THR A 1 190 ? -35.423 -67.560 24.400 1.00 58.47 190 THR A N 1
ATOM 1564 C CA . THR A 1 190 ? -35.442 -68.616 25.429 1.00 58.47 190 THR A CA 1
ATOM 1565 C C . THR A 1 190 ? -35.880 -68.117 26.803 1.00 58.47 190 THR A C 1
ATOM 1567 O O . THR A 1 190 ? -36.439 -68.888 27.578 1.00 58.47 190 THR A O 1
ATOM 1570 N N . ILE A 1 191 ? -35.696 -66.829 27.108 1.00 56.66 191 ILE A N 1
ATOM 1571 C CA . ILE A 1 191 ? -36.346 -66.195 28.259 1.00 56.66 191 ILE A CA 1
ATOM 1572 C C . ILE A 1 191 ? -37.750 -65.792 27.811 1.00 56.66 191 ILE A C 1
ATOM 1574 O O . ILE A 1 191 ? -37.951 -64.718 27.245 1.00 56.66 191 ILE A O 1
ATOM 1578 N N . GLY A 1 192 ? -38.711 -66.697 28.010 1.00 44.81 192 GLY A N 1
ATOM 1579 C CA . GLY A 1 192 ? -40.124 -66.434 27.751 1.00 44.81 192 GLY A CA 1
ATOM 1580 C C . GLY A 1 192 ? -40.615 -65.168 28.476 1.00 44.81 192 GLY A C 1
ATOM 1581 O O . GLY A 1 192 ? -40.031 -64.761 29.481 1.00 44.81 192 GLY A O 1
ATOM 1582 N N . PRO A 1 193 ? -41.700 -64.534 27.998 1.00 47.97 193 PRO A N 1
ATOM 1583 C CA . PRO A 1 193 ? -42.115 -63.185 28.398 1.00 47.97 193 PRO A CA 1
ATOM 1584 C C . PRO A 1 193 ? -42.643 -63.071 29.837 1.00 47.97 193 PRO A C 1
ATOM 1586 O O . PRO A 1 193 ? -43.184 -62.031 30.200 1.00 47.97 193 PRO A O 1
ATOM 1589 N N . ASN A 1 194 ? -42.506 -64.111 30.661 1.00 48.41 194 ASN A N 1
ATOM 1590 C CA . ASN A 1 194 ? -43.115 -64.158 31.979 1.00 48.41 194 ASN A CA 1
ATOM 1591 C C . ASN A 1 194 ? -42.133 -64.583 33.074 1.00 48.41 194 ASN A C 1
ATOM 1593 O O . ASN A 1 194 ? -42.271 -65.632 33.690 1.00 48.41 194 ASN A O 1
ATOM 1597 N N . THR A 1 195 ? -41.154 -63.722 33.327 1.00 41.19 195 THR A N 1
ATOM 1598 C CA . THR A 1 195 ? -40.605 -63.513 34.669 1.00 41.19 195 THR A CA 1
ATOM 1599 C C . THR A 1 195 ? -40.346 -62.017 34.846 1.00 41.19 195 THR A C 1
ATOM 1601 O O . THR A 1 195 ? -39.287 -61.483 34.525 1.00 41.19 195 THR A O 1
ATOM 1604 N N . GLN A 1 196 ? -41.345 -61.298 35.369 1.00 46.47 196 GLN A N 1
ATOM 1605 C CA . GLN A 1 196 ? -41.032 -60.146 36.213 1.00 46.47 196 GLN A CA 1
ATOM 1606 C C . GLN A 1 196 ? -40.167 -60.674 37.360 1.00 46.47 196 GLN A C 1
ATOM 1608 O O . GLN A 1 196 ? -40.570 -61.651 37.968 1.00 46.47 196 GLN A O 1
ATOM 1613 N N . PHE A 1 197 ? -39.007 -60.079 37.638 1.00 34.44 197 PHE A N 1
ATOM 1614 C CA . PHE A 1 197 ? -38.579 -59.734 39.000 1.00 34.44 197 PHE A CA 1
ATOM 1615 C C . PHE A 1 197 ? -37.195 -59.052 39.005 1.00 34.44 197 PHE A C 1
ATOM 1617 O O . PHE A 1 197 ? -36.232 -59.501 38.395 1.00 34.44 197 PHE A O 1
ATOM 1624 N N . MET A 1 198 ? -37.154 -57.974 39.790 1.00 31.64 198 MET A N 1
ATOM 1625 C CA . MET A 1 198 ? -36.025 -57.288 40.425 1.00 31.64 198 MET A CA 1
ATOM 1626 C C . MET A 1 198 ? -35.032 -56.423 39.632 1.00 31.64 198 MET A C 1
ATOM 1628 O O . MET A 1 198 ? -34.151 -56.858 38.898 1.00 31.64 198 MET A O 1
ATOM 1632 N N . ARG A 1 199 ? -35.117 -55.135 39.993 1.00 39.41 199 ARG A N 1
ATOM 1633 C CA . ARG A 1 199 ? -34.052 -54.129 40.042 1.00 39.41 199 ARG A CA 1
ATOM 1634 C C . ARG A 1 199 ? -32.696 -54.698 40.493 1.00 39.41 199 ARG A C 1
ATOM 1636 O O . ARG A 1 199 ? -32.616 -55.391 41.498 1.00 39.41 199 ARG A O 1
ATOM 1643 N N . GLY A 1 200 ? -31.635 -54.167 39.882 1.00 36.62 200 GLY A N 1
ATOM 1644 C CA . GLY A 1 200 ? -30.380 -53.860 40.575 1.00 36.62 200 GLY A CA 1
ATOM 1645 C C . GLY A 1 200 ? -29.268 -54.912 40.506 1.00 36.62 200 GLY A C 1
ATOM 1646 O O . GLY A 1 200 ? -29.433 -56.052 40.909 1.00 36.62 200 GLY A O 1
ATOM 1647 N N . LYS A 1 201 ? -28.083 -54.456 40.073 1.00 44.34 201 LYS A N 1
ATOM 1648 C CA . LYS A 1 201 ? -26.757 -54.945 40.500 1.00 44.34 201 LYS A CA 1
ATOM 1649 C C . LYS A 1 201 ? -26.580 -56.477 40.581 1.00 44.34 201 LYS A C 1
ATOM 1651 O O . LYS A 1 201 ? -26.445 -57.004 41.678 1.00 44.34 201 LYS A O 1
ATOM 1656 N N . LYS A 1 202 ? -26.466 -57.197 39.454 1.00 41.47 202 LYS A N 1
ATOM 1657 C CA . LYS A 1 202 ? -25.863 -58.555 39.490 1.00 41.47 202 LYS A CA 1
ATOM 1658 C C . LYS A 1 202 ? -25.270 -59.124 38.194 1.00 41.47 202 LYS A C 1
ATOM 1660 O O . LYS A 1 202 ? -24.953 -60.301 38.159 1.00 41.47 202 LYS A O 1
ATOM 1665 N N . PHE A 1 203 ? -25.038 -58.325 37.146 1.00 39.56 203 PHE A N 1
ATOM 1666 C CA . PHE A 1 203 ? -24.347 -58.845 35.947 1.00 39.56 203 PHE A CA 1
ATOM 1667 C C . PHE A 1 203 ? -22.811 -58.729 36.020 1.00 39.56 203 PHE A C 1
ATOM 1669 O O . PHE A 1 203 ? -22.105 -59.464 35.344 1.00 39.56 203 PHE A O 1
ATOM 1676 N N . TYR A 1 204 ? -22.274 -57.853 36.879 1.00 39.28 204 TYR A N 1
ATOM 1677 C CA . TYR A 1 204 ? -20.823 -57.616 36.983 1.00 39.28 204 TYR A CA 1
ATOM 1678 C C . TYR A 1 204 ? -20.083 -58.552 37.961 1.00 39.28 204 TYR A C 1
ATOM 1680 O O . TYR A 1 204 ? -18.865 -58.470 38.071 1.00 39.28 204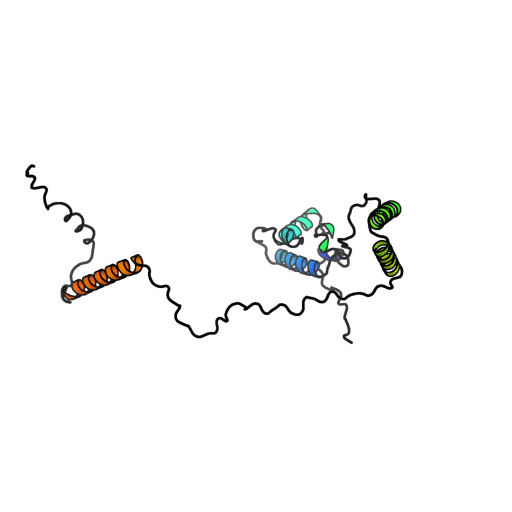 TYR A O 1
ATOM 1688 N N . LEU A 1 205 ? -20.795 -59.442 38.667 1.00 42.75 205 LEU A N 1
ATOM 1689 C CA . LEU A 1 205 ? -20.204 -60.380 39.638 1.00 42.75 205 LEU A CA 1
ATOM 1690 C C . LEU A 1 205 ? -20.226 -61.849 39.180 1.00 42.75 205 LEU A C 1
ATOM 1692 O O . LEU A 1 205 ? -19.369 -62.608 39.604 1.00 42.75 205 LEU A O 1
ATOM 1696 N N . MET A 1 206 ? -21.080 -62.232 38.222 1.00 38.91 206 MET A N 1
ATOM 1697 C CA . MET A 1 206 ? -21.118 -63.612 37.695 1.00 38.91 206 MET A CA 1
ATOM 1698 C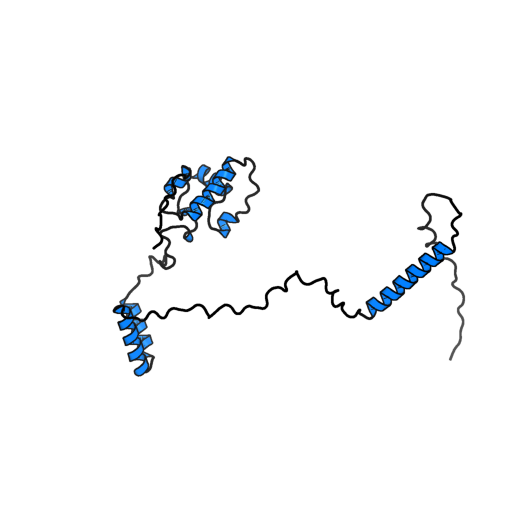 C . MET A 1 206 ? -20.022 -63.940 36.665 1.00 38.91 206 MET A C 1
ATOM 1700 O O . MET A 1 206 ? -19.816 -65.107 36.359 1.00 38.91 206 MET A O 1
ATOM 1704 N N . GLN A 1 207 ? -19.293 -62.950 36.133 1.00 46.03 207 GLN A N 1
ATOM 1705 C CA . GLN A 1 207 ? -18.134 -63.214 35.259 1.00 46.03 207 GLN A CA 1
ATOM 1706 C C . GLN A 1 207 ? -16.831 -63.466 36.032 1.00 46.03 207 GLN A C 1
ATOM 1708 O O . GLN A 1 207 ? -15.866 -63.924 35.432 1.00 46.03 207 GLN A O 1
ATOM 1713 N N . LYS A 1 208 ? -16.785 -63.197 37.346 1.00 42.22 208 LYS A N 1
ATOM 1714 C CA . LYS A 1 208 ? -15.592 -63.463 38.169 1.00 42.22 208 LYS A CA 1
ATOM 1715 C C . LYS A 1 208 ? -15.556 -64.874 38.763 1.00 42.22 208 LYS A C 1
ATOM 1717 O O . LYS A 1 208 ? -14.468 -65.363 39.028 1.00 42.22 208 LYS A O 1
ATOM 1722 N N . GLU A 1 209 ? -16.700 -65.540 38.892 1.00 40.22 209 GLU A N 1
ATOM 1723 C CA . GLU A 1 209 ? -16.795 -66.881 39.497 1.00 40.22 209 GLU A CA 1
ATOM 1724 C C . GLU A 1 209 ? -16.745 -68.026 38.465 1.00 40.22 209 GLU A C 1
ATOM 1726 O O . GLU A 1 209 ? -16.660 -69.180 38.846 1.00 40.22 209 GLU A O 1
ATOM 1731 N N . ALA A 1 210 ? -16.722 -67.728 37.157 1.00 39.88 210 ALA A N 1
ATOM 1732 C CA . ALA A 1 210 ? -16.535 -68.726 36.090 1.00 39.88 210 ALA A CA 1
ATOM 1733 C C . ALA A 1 210 ? -15.076 -68.829 35.585 1.00 39.88 210 ALA A C 1
ATOM 1735 O O . ALA A 1 210 ? -14.802 -69.497 34.591 1.00 39.88 210 ALA A O 1
ATOM 1736 N N . SER A 1 211 ? -14.136 -68.124 36.226 1.00 48.84 211 SER A N 1
ATOM 1737 C CA . SER A 1 211 ? -12.687 -68.208 35.951 1.00 48.84 211 SER A CA 1
ATOM 1738 C C . SER A 1 211 ? -11.890 -68.847 37.094 1.00 48.84 211 SER A C 1
ATOM 1740 O O . SER A 1 211 ? -10.665 -68.911 37.028 1.00 48.84 211 SER A O 1
ATOM 1742 N N . GLN A 1 212 ? -12.572 -69.349 38.121 1.00 47.56 212 GLN A N 1
ATOM 1743 C CA . GLN A 1 212 ? -12.028 -70.236 39.144 1.00 47.56 212 GLN A CA 1
ATOM 1744 C C . GLN A 1 212 ? -12.927 -71.478 39.139 1.00 47.56 212 GLN A C 1
ATOM 1746 O O . GLN A 1 212 ? -14.135 -71.339 39.020 1.00 47.56 212 GLN A O 1
ATOM 1751 N N . ASP A 1 213 ? -12.339 -72.669 39.195 1.00 36.97 213 ASP A N 1
ATOM 1752 C CA . ASP A 1 213 ? -13.022 -73.973 39.215 1.00 36.97 213 ASP A CA 1
ATOM 1753 C C . ASP A 1 213 ? -13.427 -74.584 37.857 1.00 36.97 213 ASP A C 1
ATOM 1755 O O . ASP A 1 213 ? -14.539 -75.064 37.675 1.00 36.97 213 ASP A O 1
ATOM 1759 N N . ASP A 1 214 ? -12.465 -74.709 36.932 1.00 39.16 214 ASP A N 1
ATOM 1760 C CA . ASP A 1 214 ? -12.224 -76.036 36.331 1.00 39.16 214 ASP A CA 1
ATOM 1761 C C . ASP A 1 214 ? -10.750 -76.259 35.918 1.00 39.16 214 ASP A C 1
ATOM 1763 O O . ASP A 1 214 ? -10.332 -76.156 34.768 1.00 39.16 214 ASP A O 1
ATOM 1767 N N . LYS A 1 215 ? -9.975 -76.581 36.963 1.00 38.94 215 LYS A N 1
ATOM 1768 C CA . LYS A 1 215 ? -9.018 -77.698 37.047 1.00 38.94 215 LYS A CA 1
ATOM 1769 C C . LYS A 1 215 ? -7.710 -77.644 36.248 1.00 38.94 215 LYS A C 1
ATOM 1771 O O . LYS A 1 215 ? -7.540 -78.199 35.168 1.00 38.94 215 LYS A O 1
ATOM 1776 N N . THR A 1 216 ? -6.679 -77.273 37.001 1.00 36.53 216 THR A N 1
ATOM 1777 C CA . THR A 1 216 ? -5.507 -78.134 37.213 1.00 36.53 216 THR A CA 1
ATOM 1778 C C . THR A 1 216 ? -5.899 -79.575 37.588 1.00 36.53 216 THR A C 1
ATOM 1780 O O . THR A 1 216 ? -6.152 -79.838 38.757 1.00 36.53 216 THR A O 1
ATOM 1783 N N . THR A 1 217 ? -5.918 -80.515 36.638 1.00 34.56 217 THR A N 1
ATOM 1784 C CA . THR A 1 217 ? -5.446 -81.927 36.735 1.00 34.56 217 THR A CA 1
ATOM 1785 C C . THR A 1 217 ? -5.620 -82.521 35.325 1.00 34.56 217 THR A C 1
ATOM 1787 O O . THR A 1 217 ? -6.725 -82.541 34.812 1.00 34.56 217 THR A O 1
ATOM 1790 N N . THR A 1 218 ? -4.614 -82.978 34.575 1.00 37.59 218 THR A N 1
ATOM 1791 C CA . THR A 1 218 ? -3.685 -84.053 34.936 1.00 37.59 218 THR A CA 1
ATOM 1792 C C . THR A 1 218 ? -2.480 -84.049 33.981 1.00 37.59 218 THR A C 1
ATOM 1794 O O . THR A 1 218 ? -2.631 -84.132 32.766 1.00 37.59 218 THR A O 1
ATOM 1797 N N . LYS A 1 219 ? -1.273 -83.979 34.556 1.00 39.78 219 LYS A N 1
ATOM 1798 C CA . LYS A 1 219 ? 0.006 -84.373 33.944 1.00 39.78 219 LYS A CA 1
ATOM 1799 C C . LYS A 1 219 ? 0.064 -85.902 33.795 1.00 39.78 219 LYS A C 1
ATOM 1801 O O . LYS A 1 219 ? -0.123 -86.572 34.806 1.00 39.78 219 LYS A O 1
ATOM 1806 N N . ARG A 1 220 ? 0.475 -86.437 32.637 1.00 34.81 220 ARG A N 1
ATOM 1807 C CA . ARG A 1 220 ? 1.365 -87.624 32.483 1.00 34.81 220 ARG A CA 1
ATOM 1808 C C . ARG A 1 220 ? 1.586 -87.908 30.984 1.00 34.81 220 ARG A C 1
ATOM 1810 O O . ARG A 1 220 ? 0.599 -87.974 30.272 1.00 34.81 220 ARG A O 1
ATOM 1817 N N . LYS A 1 221 ? 2.832 -87.792 30.486 1.00 37.16 221 LYS A N 1
ATOM 1818 C CA . LYS A 1 221 ? 3.792 -88.884 30.134 1.00 37.16 221 LYS A CA 1
ATOM 1819 C C . LYS A 1 221 ? 3.352 -89.642 28.863 1.00 37.16 221 LYS A C 1
ATOM 1821 O O . LYS A 1 221 ? 2.188 -89.975 28.763 1.00 37.16 221 LYS A O 1
ATOM 1826 N N . GLU A 1 222 ? 4.168 -89.856 27.833 1.00 37.50 222 GLU A N 1
ATOM 1827 C CA . GLU A 1 222 ? 5.496 -90.498 27.772 1.00 37.50 222 GLU A CA 1
ATOM 1828 C C . GLU A 1 222 ? 6.139 -90.183 26.392 1.00 37.50 222 GLU A C 1
ATOM 1830 O O . GLU A 1 222 ? 5.423 -90.047 25.406 1.00 37.50 222 GLU A O 1
ATOM 1835 N N . ASN A 1 223 ? 7.425 -89.816 26.332 1.00 39.12 223 ASN A N 1
ATOM 1836 C CA . ASN A 1 223 ? 8.567 -90.662 25.924 1.00 39.12 223 ASN A CA 1
ATOM 1837 C C . ASN A 1 223 ? 8.485 -91.260 24.502 1.00 39.12 223 ASN A C 1
ATOM 1839 O O . ASN A 1 223 ? 7.863 -92.303 24.318 1.00 39.12 223 ASN A O 1
ATOM 1843 N N . TYR A 1 224 ? 9.215 -90.665 23.554 1.00 38.53 224 TYR A N 1
ATOM 1844 C CA . TYR A 1 224 ? 10.400 -91.257 22.905 1.00 38.53 224 TYR A CA 1
ATOM 1845 C C . TYR A 1 224 ? 11.212 -90.155 22.215 1.00 38.53 224 TYR A C 1
ATOM 1847 O O . TYR A 1 224 ? 10.576 -89.198 21.718 1.00 38.53 224 TYR A O 1
#

Sequence (224 aa):
MGKERVQKLTDVSPPFKQLLGTISIKAIKIIEDQFQKLKHQPNLQPCSKTLTNGMGIPCSHEIEKLLNTKGYIGSEDFHPQWNLLYNPLEDHDSNSQWNLKQQMEKIEKEVDEHEIPLQKKLIKQIQELLSFQYTTIKLCHPEKALISRGRPSLKRKRVKSTKRLPSKFEIEQDILNHHKRFLKKMHRATIGPNTQFMRGKKFYLMQKEASQDDKTTTKRKENY

Secondary structure (DSSP, 8-state):
-------------GGGGGGBTTB-HHHHHHHHHHHHHHHH-SSPPP---HHHHHHS---HHHHHHHHHHTSS--GGGS-GGGBTT--TTS-S-TTS---HHHHHHHHHHHHHTS-HHHHHHHHHHHHHHHTT-------PPPSS------S--TTS------PPPPPHHHHHHHHHHHHHHHHHHHHHHHS-S------S--TTTTTTTTSSSS----------